Protein AF-A0A7Y4R541-F1 (afdb_monomer_lite)

Radius of gyration: 28.51 Å; chains: 1; bounding box: 92×34×83 Å

Foldseek 3Di:
DDDDPPPPPPPPPPPDDKDFQFKFKDKWKDKDWQADDQKKWWKKWWPCPPPPRPTQIDGPPPIDHAFDWFKDKAAVVPRVSHVVVQCVLAVQDQTKIWTKIDGPGDITTDIDTCCVGRVDNRGPHQKRWGIKMKTWHGKHKDWDDDDPDPRTIIIIIITIIMITTMTGGHPDPVNVVVVVVVVVVVVVVVVVVVPPDPPPDPPPDDD

Sequence (207 aa):
MLLWAATTLHSARVFADSMMLASFDTFEGGSAAPESRFQVQVVLRHDFFVPPRDALKLGEGVWWQDGDAGSVDFASSNAPNFDSFAARLIDGVDGFLYPTILASHGGAGGGAPESYFLNAFPDLIGSGIDFIRLIVNDVSIEPWESFPGNGIDGIQWFVDSTYEIWGRPVPEPGTLALVVFGLTGYSFRRKWQHNCPRRGVPSASSC

pLDDT: mean 86.15, std 14.8, range [41.5, 98.75]

Secondary structure (DSSP, 8-state):
---------------PPPEEEEEEEEEEEEEESS----EEEEEEEESTTSSS---EEESTT--EETT--EEEEE-TTT-TTHHHHHHHTTSSS--EEEEEEE-SS-EE---EEHHHHH-SSSS-TTEEEEEEEEEEEEEEEEEEE-STTS--EEEEEEEEEEEEEEEEEPPPHHHHHHHHHHHHHHHHHHHHHHHS---PPP-----

Structure (mmCIF, N/CA/C/O backbone):
data_AF-A0A7Y4R541-F1
#
_entry.id   AF-A0A7Y4R541-F1
#
loop_
_atom_site.group_PDB
_atom_site.id
_atom_site.type_symbol
_atom_site.label_atom_id
_atom_site.label_alt_id
_atom_site.label_comp_id
_atom_site.label_asym_id
_atom_site.label_entity_id
_atom_site.label_seq_id
_atom_site.pdbx_PDB_ins_code
_atom_site.Cartn_x
_atom_site.Cartn_y
_atom_site.Cartn_z
_atom_site.occupancy
_atom_site.B_iso_or_equiv
_atom_site.auth_seq_id
_atom_site.auth_comp_id
_atom_site.auth_asym_id
_atom_site.auth_atom_id
_atom_site.pdbx_PDB_model_num
ATOM 1 N N . MET A 1 1 ? -15.358 -19.809 56.878 1.00 48.22 1 MET A N 1
ATOM 2 C CA . MET A 1 1 ? -15.371 -20.521 55.583 1.00 48.22 1 MET A CA 1
ATOM 3 C C . MET A 1 1 ? -15.608 -19.478 54.495 1.00 48.22 1 MET A C 1
ATOM 5 O O . MET A 1 1 ? -16.736 -19.051 54.303 1.00 48.22 1 MET A O 1
ATOM 9 N N . LEU A 1 2 ? -14.527 -18.946 53.917 1.00 45.62 2 LEU A N 1
ATOM 10 C CA . LEU A 1 2 ? -14.546 -17.873 52.914 1.00 45.62 2 LEU A CA 1
ATOM 11 C C . LEU A 1 2 ? -14.685 -18.506 51.525 1.00 45.62 2 LEU A C 1
ATOM 13 O O . LEU A 1 2 ? -13.766 -19.179 51.066 1.00 45.62 2 LEU A O 1
ATOM 17 N N . LEU A 1 3 ? -15.841 -18.326 50.884 1.00 47.25 3 LEU A N 1
ATOM 18 C CA . LEU A 1 3 ? -16.064 -18.742 49.500 1.00 47.25 3 LEU A CA 1
ATOM 19 C C . LEU A 1 3 ? -15.376 -17.724 48.576 1.00 47.25 3 LEU A C 1
ATOM 21 O O . LEU A 1 3 ? -15.876 -16.616 48.387 1.00 47.25 3 LEU A O 1
ATOM 25 N N . TRP A 1 4 ? -14.222 -18.083 48.018 1.00 49.84 4 TRP A N 1
ATOM 26 C CA . TRP A 1 4 ? -13.623 -17.346 46.907 1.00 49.84 4 TRP A CA 1
ATOM 27 C C . T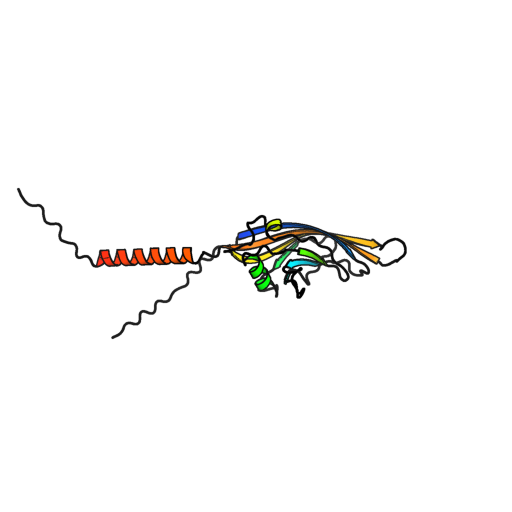RP A 1 4 ? -14.429 -17.652 45.643 1.00 49.84 4 TRP A C 1
ATOM 29 O O . TRP A 1 4 ? -14.300 -18.723 45.054 1.00 49.84 4 TRP A O 1
ATOM 39 N N . ALA A 1 5 ? -15.302 -16.730 45.240 1.00 54.56 5 ALA A N 1
ATOM 40 C CA . ALA A 1 5 ? -15.952 -16.794 43.940 1.00 54.56 5 ALA A CA 1
ATOM 41 C C . ALA A 1 5 ? -14.931 -16.376 42.872 1.00 54.56 5 ALA A C 1
ATOM 43 O O . ALA A 1 5 ? -14.706 -15.191 42.643 1.00 54.56 5 ALA A O 1
ATOM 44 N N . ALA A 1 6 ? -14.286 -17.358 42.243 1.00 52.78 6 ALA A N 1
ATOM 45 C CA . ALA A 1 6 ? -13.487 -17.141 41.047 1.00 52.78 6 ALA A CA 1
ATOM 46 C C . ALA A 1 6 ? -14.432 -16.804 39.884 1.00 52.78 6 ALA A C 1
ATOM 48 O O . ALA A 1 6 ? -14.934 -17.686 39.190 1.00 52.78 6 ALA A O 1
ATOM 49 N N . THR A 1 7 ? -14.726 -15.520 39.691 1.00 55.78 7 THR A N 1
ATOM 50 C CA . THR A 1 7 ? -15.348 -15.029 38.460 1.00 55.78 7 THR A CA 1
ATOM 51 C C . THR A 1 7 ? -14.340 -15.169 37.330 1.00 55.78 7 THR A C 1
ATOM 53 O O . THR A 1 7 ? -13.493 -14.304 37.118 1.00 55.78 7 THR A O 1
ATOM 56 N N . THR A 1 8 ? -14.421 -16.279 36.602 1.00 57.25 8 THR A N 1
ATOM 57 C CA . THR A 1 8 ? -13.807 -16.410 35.285 1.00 57.25 8 THR A CA 1
ATOM 58 C C . THR A 1 8 ? -14.524 -15.448 34.344 1.00 57.25 8 THR A C 1
ATOM 60 O O . THR A 1 8 ? -15.586 -15.750 33.801 1.00 57.25 8 THR A O 1
ATOM 63 N N . LEU A 1 9 ? -13.953 -14.254 34.176 1.00 54.06 9 LEU A N 1
ATOM 64 C CA . LEU A 1 9 ? -14.280 -13.351 33.077 1.00 54.06 9 LEU A CA 1
ATOM 65 C C . LEU A 1 9 ? -13.905 -14.066 31.775 1.00 54.06 9 LEU A C 1
ATOM 67 O O . LEU A 1 9 ? -12.797 -13.931 31.263 1.00 54.06 9 LEU A O 1
ATOM 71 N N . HIS A 1 10 ? -14.827 -14.876 31.260 1.00 52.16 10 HIS A N 1
ATOM 72 C CA . HIS A 1 10 ? -14.777 -15.311 29.877 1.00 52.16 10 HIS A CA 1
ATOM 73 C C . HIS A 1 10 ? -14.960 -14.051 29.044 1.00 52.16 10 HIS A C 1
ATOM 75 O O . HIS A 1 10 ? -16.064 -13.522 28.929 1.00 52.16 10 HIS A O 1
ATOM 81 N N . SER A 1 11 ? -13.845 -13.531 28.535 1.00 54.44 11 SER A N 1
ATOM 82 C CA . SER A 1 11 ? -13.850 -12.479 27.533 1.00 54.44 11 SER A CA 1
ATOM 83 C C . SER A 1 11 ? -14.582 -13.052 26.323 1.00 54.44 11 SER A C 1
ATOM 85 O O . SER A 1 11 ? -14.021 -13.840 25.561 1.00 54.44 11 SER A O 1
ATOM 87 N N . ALA A 1 12 ? -15.876 -12.754 26.209 1.00 53.50 12 ALA A N 1
ATOM 88 C CA . ALA A 1 12 ? -16.645 -13.055 25.020 1.00 53.50 12 ALA A CA 1
ATOM 89 C C . ALA A 1 12 ? -16.062 -12.177 23.914 1.00 53.50 12 ALA A C 1
ATOM 91 O O . ALA A 1 12 ? -16.457 -11.026 23.745 1.00 53.50 12 ALA A O 1
ATOM 92 N N . ARG A 1 13 ? -15.058 -12.702 23.205 1.00 55.38 13 ARG A N 1
ATOM 93 C CA . ARG A 1 13 ? -14.635 -12.144 21.928 1.00 55.38 13 ARG A CA 1
ATOM 94 C C . ARG A 1 13 ? -15.815 -12.344 20.993 1.00 55.38 13 ARG A C 1
ATOM 96 O O . ARG A 1 13 ? -15.988 -13.415 20.421 1.00 55.38 13 ARG A O 1
ATOM 103 N N . VAL A 1 14 ? -16.677 -11.338 20.914 1.00 58.78 14 VAL A N 1
ATOM 104 C CA . VAL A 1 14 ? -17.597 -11.203 19.792 1.00 58.78 14 VAL A CA 1
ATOM 105 C C . VAL A 1 14 ? -16.684 -10.952 18.601 1.00 58.78 14 VAL A C 1
ATOM 107 O O . VAL A 1 14 ? -16.183 -9.847 18.415 1.00 58.78 14 VAL A O 1
ATOM 110 N N . PHE A 1 15 ? -16.347 -12.020 17.885 1.00 64.00 15 PHE A N 1
ATOM 111 C CA . PHE A 1 15 ? -15.646 -11.910 16.620 1.00 64.00 15 PHE A CA 1
ATOM 112 C C . PHE A 1 15 ? -16.651 -11.295 15.649 1.00 64.00 15 PHE A C 1
ATOM 114 O O . PHE A 1 15 ? -17.525 -11.989 15.143 1.00 64.00 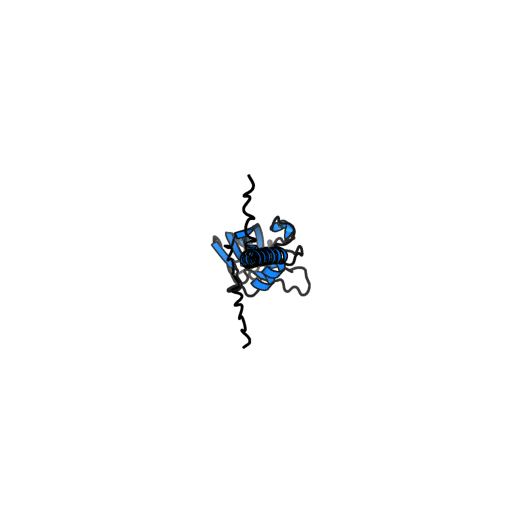15 PHE A O 1
ATOM 121 N N . ALA A 1 16 ? -16.590 -9.975 15.475 1.00 76.31 16 ALA A N 1
ATOM 122 C CA . ALA A 1 16 ? -17.125 -9.382 14.262 1.00 76.31 16 ALA A CA 1
ATOM 123 C C . ALA A 1 16 ? -16.337 -9.977 13.090 1.00 76.31 16 ALA A C 1
ATOM 125 O O . ALA A 1 16 ? -15.122 -10.162 13.212 1.00 76.31 16 ALA A O 1
ATOM 126 N N . ASP A 1 17 ? -17.017 -10.307 11.998 1.00 89.31 17 ASP A N 1
ATOM 127 C CA . ASP A 1 17 ? -16.334 -10.653 10.756 1.00 89.31 17 ASP A CA 1
ATOM 128 C C . ASP A 1 17 ? -15.598 -9.414 10.230 1.00 89.31 17 ASP A C 1
ATOM 130 O O . ASP A 1 17 ? -16.031 -8.278 10.454 1.00 89.31 17 ASP A O 1
ATOM 134 N N . SER A 1 18 ? -14.460 -9.636 9.574 1.00 94.19 18 SER A N 1
ATOM 135 C CA . SER A 1 18 ? -13.708 -8.556 8.936 1.00 94.19 18 SER A CA 1
ATOM 136 C C . SER A 1 18 ? -14.539 -7.939 7.812 1.00 94.19 18 SER A C 1
ATOM 138 O O . SER A 1 18 ? -15.186 -8.655 7.045 1.00 94.19 18 SER A O 1
ATOM 140 N N . MET A 1 19 ? -14.530 -6.615 7.720 1.00 95.31 19 MET A N 1
ATOM 141 C CA . MET A 1 19 ? -15.207 -5.842 6.686 1.00 95.31 19 MET A CA 1
ATOM 142 C C . MET A 1 19 ? -14.221 -4.877 6.029 1.00 95.31 19 MET A C 1
ATOM 144 O O . MET A 1 19 ? -13.243 -4.459 6.649 1.00 95.31 19 MET A O 1
ATOM 148 N N . MET A 1 20 ? -14.487 -4.507 4.779 1.00 96.12 20 MET A N 1
ATOM 149 C CA . MET A 1 20 ? -13.707 -3.479 4.098 1.00 96.12 20 MET A CA 1
ATOM 150 C C . MET A 1 20 ? -14.011 -2.121 4.734 1.00 96.12 20 MET A C 1
ATOM 152 O O . MET A 1 20 ? -15.164 -1.690 4.767 1.00 96.12 20 MET A O 1
ATOM 156 N N . LEU A 1 21 ? -12.976 -1.478 5.263 1.00 94.94 21 LEU A N 1
ATOM 157 C CA . LEU A 1 21 ? -13.049 -0.183 5.933 1.00 94.94 21 LEU A CA 1
ATOM 158 C C . LEU A 1 21 ? -12.854 0.966 4.943 1.00 94.94 21 LEU A C 1
ATOM 160 O O . LEU A 1 21 ? -13.539 1.980 5.034 1.00 94.94 21 LEU A O 1
ATOM 164 N N . ALA A 1 22 ? -11.934 0.795 3.993 1.00 95.88 22 ALA A N 1
ATOM 165 C CA . ALA A 1 22 ? -11.635 1.770 2.954 1.00 95.88 22 ALA A CA 1
ATOM 166 C C . ALA A 1 22 ? -11.041 1.078 1.723 1.00 95.88 22 ALA A C 1
ATOM 168 O O . ALA A 1 22 ? -10.497 -0.025 1.818 1.00 95.88 22 ALA A O 1
ATOM 169 N N . SER A 1 23 ? -11.126 1.743 0.575 1.00 97.06 23 SER A N 1
ATOM 170 C CA . SER A 1 23 ? -10.444 1.329 -0.646 1.00 97.06 23 SER A CA 1
ATOM 171 C C . SER A 1 23 ? -10.126 2.545 -1.506 1.00 97.06 23 SER A C 1
ATOM 173 O O . SER A 1 23 ? -10.883 3.517 -1.494 1.00 97.06 23 SER A O 1
ATOM 175 N N . PHE A 1 24 ? -9.002 2.491 -2.217 1.00 97.31 24 PHE A N 1
ATOM 176 C CA . PHE A 1 24 ? -8.609 3.520 -3.169 1.00 97.31 24 PHE A CA 1
ATOM 177 C C . PHE A 1 24 ? -7.807 2.942 -4.329 1.00 97.31 24 PHE A C 1
ATOM 179 O O . PHE A 1 24 ? -7.010 2.016 -4.156 1.00 97.31 24 PHE A O 1
ATOM 186 N N . ASP A 1 25 ? -8.008 3.538 -5.499 1.00 97.62 25 ASP A N 1
ATOM 187 C CA . ASP A 1 25 ? -7.311 3.189 -6.730 1.00 97.62 25 ASP A CA 1
ATOM 188 C C . ASP A 1 25 ? -6.090 4.084 -6.935 1.00 97.62 25 ASP A C 1
ATOM 190 O O . ASP A 1 25 ? -6.049 5.247 -6.519 1.00 97.62 25 ASP A O 1
ATOM 194 N N . THR A 1 26 ? -5.087 3.534 -7.604 1.00 97.69 26 THR A N 1
ATOM 195 C CA . THR A 1 26 ? -3.838 4.209 -7.938 1.00 97.69 26 THR A CA 1
ATOM 196 C C . THR A 1 26 ? -3.438 3.843 -9.359 1.00 97.69 26 THR A C 1
ATOM 198 O O . THR A 1 26 ? -3.569 2.697 -9.785 1.00 97.69 26 THR A O 1
ATOM 201 N N . PHE A 1 27 ? -2.937 4.833 -10.090 1.00 97.69 27 PHE A N 1
ATOM 202 C CA . PHE A 1 27 ? -2.332 4.626 -11.395 1.00 97.69 27 PHE A CA 1
ATOM 203 C C . PHE A 1 27 ? -0.989 5.336 -11.406 1.00 97.69 27 PHE A C 1
ATOM 205 O O . PHE A 1 27 ? -0.931 6.564 -11.328 1.00 97.69 27 PHE A O 1
ATOM 212 N N . GLU A 1 28 ? 0.083 4.560 -11.477 1.00 97.88 28 GLU A N 1
ATOM 213 C CA . GLU A 1 28 ? 1.437 5.072 -11.327 1.00 97.88 28 GLU A CA 1
ATOM 214 C C . GLU A 1 28 ? 2.279 4.726 -12.548 1.00 97.88 28 GLU A C 1
ATOM 216 O O . GLU A 1 28 ? 2.365 3.572 -12.970 1.00 97.88 28 GLU A O 1
ATOM 221 N N . GLY A 1 29 ? 2.927 5.746 -13.108 1.00 97.06 29 GLY A N 1
ATOM 222 C CA . GLY A 1 29 ? 3.804 5.616 -14.263 1.00 97.06 29 GLY A CA 1
ATOM 223 C C . GLY A 1 29 ? 5.184 6.190 -13.983 1.00 97.06 29 GLY A C 1
ATOM 224 O O . GLY A 1 29 ? 5.337 7.150 -13.226 1.00 97.06 29 GLY A O 1
ATOM 225 N N . GLY A 1 30 ? 6.209 5.614 -14.598 1.00 95.81 30 GLY A N 1
ATOM 226 C CA . GLY A 1 30 ? 7.577 6.077 -14.410 1.00 95.81 30 GLY A CA 1
ATOM 227 C C . GLY A 1 30 ? 8.562 5.443 -15.375 1.00 95.81 30 GLY A C 1
ATOM 228 O O . GLY A 1 30 ? 8.200 4.654 -16.240 1.00 95.81 30 GLY A O 1
ATOM 229 N N . SER A 1 31 ? 9.826 5.824 -15.232 1.00 94.88 31 SER A N 1
ATOM 230 C CA . SER A 1 31 ? 10.936 5.195 -15.941 1.00 94.88 31 SER A CA 1
ATOM 231 C C . SER A 1 31 ? 12.186 5.176 -15.071 1.00 94.88 31 SER A C 1
ATOM 233 O O . SER A 1 31 ? 12.363 6.011 -14.178 1.00 94.88 31 SER A O 1
ATOM 235 N N . ALA A 1 32 ? 13.056 4.203 -15.319 1.00 93.44 32 ALA A N 1
ATOM 236 C CA . ALA A 1 32 ? 14.352 4.082 -14.669 1.00 93.44 32 ALA A CA 1
ATOM 237 C C . ALA A 1 32 ? 15.384 3.550 -15.660 1.00 93.44 32 ALA A C 1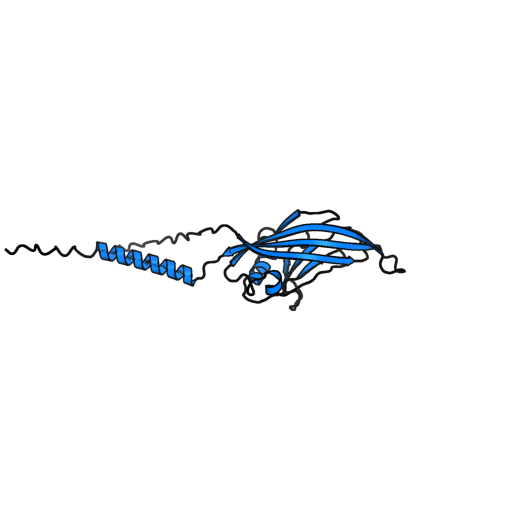
ATOM 239 O O . ALA A 1 32 ? 15.089 2.693 -16.490 1.00 93.44 32 ALA A O 1
ATOM 240 N N . ALA A 1 33 ? 16.606 4.064 -15.547 1.00 90.94 33 ALA A N 1
ATOM 241 C CA . ALA A 1 33 ? 17.764 3.616 -16.304 1.00 90.94 33 ALA A CA 1
ATOM 242 C C . ALA A 1 33 ? 19.037 3.786 -15.443 1.00 90.94 33 ALA A C 1
ATOM 244 O O . ALA A 1 33 ? 19.137 4.782 -14.719 1.00 90.94 33 ALA A O 1
ATOM 245 N N . PRO A 1 34 ? 20.027 2.878 -15.529 1.00 91.88 34 PRO A N 1
ATOM 246 C CA . PRO A 1 34 ? 19.976 1.619 -16.269 1.00 91.88 34 PRO A CA 1
ATOM 247 C C . PRO A 1 34 ? 19.017 0.620 -15.626 1.00 91.88 34 PRO A C 1
ATOM 249 O O . PRO A 1 34 ? 18.938 0.545 -14.406 1.00 91.88 34 PRO A O 1
ATOM 252 N N . GLU A 1 35 ? 18.338 -0.191 -16.428 1.00 89.88 35 GLU A N 1
ATOM 253 C CA . GLU A 1 35 ? 17.579 -1.334 -15.923 1.00 89.88 35 GLU A CA 1
ATOM 254 C C . GLU A 1 35 ? 17.846 -2.577 -16.755 1.00 89.88 35 GLU A C 1
ATOM 256 O O . GLU A 1 35 ? 17.851 -2.548 -17.978 1.00 89.88 35 GLU A O 1
ATOM 261 N N . SER A 1 36 ? 18.090 -3.688 -16.062 1.00 86.31 36 SER A N 1
ATOM 262 C CA . SER A 1 36 ? 18.347 -4.991 -16.695 1.00 86.31 36 SER A CA 1
ATOM 263 C C . SER A 1 36 ? 17.249 -6.010 -16.416 1.00 86.31 36 SER A C 1
ATOM 265 O O . SER A 1 36 ? 17.253 -7.096 -16.992 1.00 86.31 36 SER A O 1
ATOM 267 N N . ARG A 1 37 ? 16.317 -5.682 -15.517 1.00 91.44 37 ARG A N 1
ATOM 268 C CA . ARG A 1 37 ? 15.206 -6.550 -15.141 1.00 91.44 37 ARG A CA 1
ATOM 269 C C . ARG A 1 37 ? 13.900 -5.835 -15.442 1.00 91.44 37 ARG A C 1
ATOM 271 O O . ARG A 1 37 ? 13.682 -4.727 -14.969 1.00 91.44 37 ARG A O 1
ATOM 278 N N . PHE A 1 38 ? 13.035 -6.506 -16.190 1.00 94.62 38 PHE A N 1
ATOM 279 C CA . PHE A 1 38 ? 11.705 -6.026 -16.556 1.00 94.62 38 PHE A CA 1
ATOM 280 C C . PHE A 1 38 ? 10.714 -6.414 -15.460 1.00 94.62 38 PHE A C 1
ATOM 282 O O . PHE A 1 38 ? 9.864 -7.280 -15.641 1.00 94.62 38 PHE A O 1
ATOM 289 N N . GLN A 1 39 ? 10.919 -5.843 -14.275 1.00 97.50 39 GLN A N 1
ATOM 290 C CA . GLN A 1 39 ? 10.072 -6.082 -13.116 1.00 97.50 39 GLN A CA 1
ATOM 291 C C . GLN A 1 39 ? 10.045 -4.859 -12.204 1.00 97.50 39 GLN A C 1
ATOM 293 O O . GLN A 1 39 ? 11.038 -4.137 -12.083 1.00 97.50 39 GLN A O 1
ATOM 298 N N . VAL A 1 40 ? 8.932 -4.681 -11.507 1.00 98.25 40 VAL A N 1
ATOM 299 C CA . VAL A 1 40 ? 8.714 -3.595 -10.552 1.00 98.25 40 VAL A CA 1
ATOM 300 C C . VAL A 1 40 ? 8.131 -4.125 -9.244 1.00 98.25 40 VAL A C 1
ATOM 302 O O . VAL A 1 40 ? 7.637 -5.246 -9.177 1.00 98.25 40 VAL A O 1
ATOM 305 N N . GLN A 1 41 ? 8.200 -3.327 -8.185 1.00 98.44 41 GLN A N 1
ATOM 306 C CA . GLN A 1 41 ? 7.503 -3.574 -6.924 1.00 98.44 41 GLN A CA 1
ATOM 307 C C . GLN A 1 41 ? 6.441 -2.501 -6.728 1.00 98.44 41 GLN A C 1
ATOM 309 O O . GLN A 1 41 ? 6.727 -1.321 -6.925 1.00 98.44 41 GLN A O 1
ATOM 314 N N . VAL A 1 42 ? 5.254 -2.900 -6.281 1.00 98.25 42 VAL A N 1
ATOM 315 C CA . VAL A 1 42 ? 4.169 -1.983 -5.915 1.00 98.25 42 VAL A CA 1
ATOM 316 C C . VAL A 1 42 ? 4.173 -1.839 -4.397 1.00 98.25 42 VAL A C 1
ATOM 318 O O . VAL A 1 42 ? 3.883 -2.792 -3.673 1.00 98.25 42 VAL A O 1
ATOM 321 N N . VAL A 1 43 ? 4.575 -0.669 -3.905 1.00 97.88 43 VAL A N 1
ATOM 322 C CA . VAL A 1 43 ? 4.874 -0.442 -2.488 1.00 97.88 43 VAL A CA 1
ATOM 323 C C . VAL A 1 43 ? 4.017 0.683 -1.933 1.00 97.88 43 VAL A C 1
ATOM 325 O O . VAL A 1 43 ? 4.122 1.822 -2.380 1.00 97.88 43 VAL A O 1
ATOM 328 N N . LEU A 1 44 ? 3.241 0.393 -0.890 1.00 97.81 44 LEU A N 1
ATOM 329 C CA . LEU A 1 44 ? 2.552 1.426 -0.123 1.00 97.81 44 LEU A CA 1
ATOM 330 C C . LEU A 1 44 ? 3.467 1.921 0.993 1.00 97.81 44 LEU A C 1
ATOM 332 O O . LEU A 1 44 ? 4.014 1.115 1.751 1.00 97.81 44 LEU A O 1
ATOM 336 N N . ARG A 1 45 ? 3.639 3.240 1.094 1.00 96.38 45 ARG A N 1
ATOM 337 C CA . ARG A 1 45 ? 4.486 3.869 2.112 1.00 96.38 45 ARG A CA 1
ATOM 338 C C . ARG A 1 45 ? 3.699 4.808 3.015 1.00 96.38 45 ARG A C 1
ATOM 340 O O . ARG A 1 45 ? 2.751 5.443 2.563 1.00 96.38 45 ARG A O 1
ATOM 347 N N . HIS A 1 46 ? 4.163 4.927 4.253 1.00 94.94 46 HIS A N 1
ATOM 348 C CA . HIS A 1 46 ? 3.713 5.897 5.255 1.00 94.94 46 HIS A CA 1
ATOM 349 C C . HIS A 1 46 ? 4.932 6.587 5.890 1.00 94.94 46 HIS A C 1
ATOM 351 O O . HIS A 1 46 ? 6.057 6.107 5.739 1.00 94.94 46 HIS A O 1
ATOM 357 N N . ASP A 1 47 ? 4.740 7.719 6.566 1.00 88.56 47 ASP A N 1
ATOM 358 C CA . ASP A 1 47 ? 5.778 8.489 7.271 1.00 88.56 47 ASP A CA 1
ATOM 359 C C . ASP A 1 47 ? 6.923 8.997 6.359 1.00 88.56 47 ASP A C 1
ATOM 361 O O . ASP A 1 47 ? 7.989 9.400 6.821 1.00 88.56 47 ASP A O 1
ATOM 365 N N . PHE A 1 48 ? 6.708 9.054 5.037 1.00 81.69 48 PHE A N 1
ATOM 366 C CA . PHE A 1 48 ? 7.761 9.349 4.050 1.00 81.69 48 PHE A CA 1
ATOM 367 C C . PHE A 1 48 ? 8.455 10.714 4.238 1.00 81.69 48 PHE A C 1
ATOM 369 O O . PHE A 1 48 ? 9.638 10.864 3.922 1.00 81.69 48 PHE A O 1
ATOM 376 N N . PHE A 1 49 ? 7.742 11.716 4.761 1.00 81.38 49 PHE A N 1
ATOM 377 C CA . PHE A 1 49 ? 8.263 13.076 4.950 1.00 81.38 49 PHE A CA 1
ATOM 378 C C . PHE A 1 49 ? 8.789 13.364 6.362 1.00 81.38 49 PHE A C 1
ATOM 380 O O . PHE A 1 49 ? 9.277 14.469 6.611 1.00 81.38 49 PHE A O 1
ATOM 387 N N . VAL A 1 50 ? 8.727 12.396 7.280 1.00 74.31 50 VAL A N 1
ATOM 388 C CA . VAL A 1 50 ? 9.143 12.572 8.677 1.00 74.31 50 VAL A CA 1
ATOM 389 C C . VAL A 1 50 ? 10.590 12.086 8.845 1.00 74.31 50 VAL A C 1
ATOM 391 O O . VAL A 1 50 ? 10.894 10.959 8.473 1.00 74.31 50 VAL A O 1
ATOM 394 N N . PRO A 1 51 ? 11.533 12.900 9.359 1.00 72.25 51 PRO A N 1
ATOM 395 C CA . PRO A 1 51 ? 12.875 12.425 9.710 1.00 72.25 51 PRO A CA 1
ATOM 396 C C . PRO A 1 51 ? 12.871 11.540 10.979 1.00 72.25 51 PRO A C 1
ATOM 398 O O . PRO A 1 51 ? 12.204 11.911 11.946 1.00 72.25 51 PRO A O 1
ATOM 401 N N . PRO A 1 52 ? 13.681 10.461 11.058 1.00 74.12 52 PRO A N 1
ATOM 402 C CA . PRO A 1 52 ? 14.503 9.884 9.990 1.00 74.12 52 PRO A CA 1
ATOM 403 C C . PRO A 1 52 ? 13.618 9.269 8.900 1.00 74.12 52 PRO A C 1
ATOM 405 O O . PRO A 1 52 ? 12.554 8.752 9.208 1.00 74.12 52 PRO A O 1
ATOM 408 N N . ARG A 1 53 ? 14.057 9.333 7.634 1.00 72.62 53 ARG A N 1
ATOM 409 C CA . ARG A 1 53 ? 13.281 8.914 6.445 1.00 72.62 53 ARG A CA 1
ATOM 410 C C . ARG A 1 53 ? 13.135 7.386 6.318 1.00 72.62 53 ARG A C 1
ATOM 412 O O . ARG A 1 53 ? 13.308 6.834 5.232 1.00 72.62 53 ARG A O 1
ATOM 419 N N . ASP A 1 54 ? 12.830 6.712 7.415 1.00 79.56 54 ASP A N 1
ATOM 420 C CA . ASP A 1 54 ? 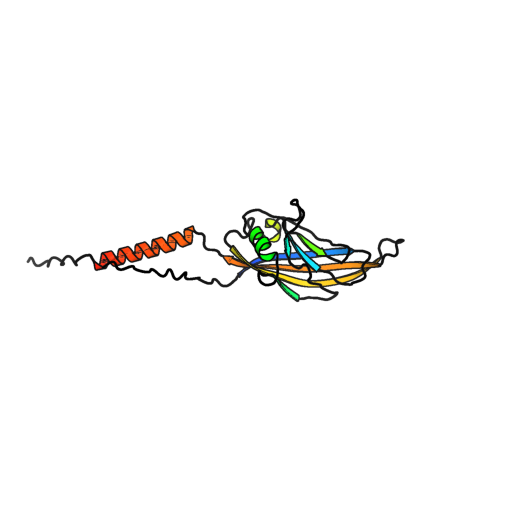12.546 5.285 7.485 1.00 79.56 54 ASP A CA 1
ATOM 421 C C . ASP A 1 54 ? 11.035 5.088 7.368 1.00 79.56 54 ASP A C 1
ATOM 423 O O . ASP A 1 54 ? 10.341 4.766 8.329 1.00 79.56 54 ASP A O 1
ATOM 427 N N . ALA A 1 55 ? 10.525 5.347 6.162 1.00 86.50 55 ALA A N 1
ATOM 428 C CA . ALA A 1 55 ? 9.118 5.156 5.844 1.00 86.50 55 ALA A CA 1
ATOM 429 C C . ALA A 1 55 ? 8.683 3.721 6.177 1.00 86.50 55 ALA A C 1
ATOM 431 O O . ALA A 1 55 ? 9.382 2.763 5.826 1.00 86.50 55 ALA A O 1
ATOM 432 N N . LEU A 1 56 ? 7.506 3.567 6.783 1.00 95.00 56 LEU A N 1
ATOM 433 C CA . LEU A 1 56 ? 6.864 2.261 6.904 1.00 95.00 56 LEU A CA 1
ATOM 434 C C . LEU A 1 56 ? 6.451 1.812 5.502 1.00 95.00 56 LEU A C 1
ATOM 436 O O . LEU A 1 56 ? 5.921 2.612 4.733 1.00 95.00 56 LEU A O 1
ATOM 440 N N . LYS A 1 57 ? 6.710 0.550 5.152 1.00 96.00 57 LYS A N 1
ATOM 441 C CA . LYS A 1 57 ? 6.464 0.028 3.800 1.00 96.00 57 LYS A CA 1
ATOM 442 C C . LYS A 1 57 ? 5.714 -1.293 3.830 1.00 96.00 57 LYS A C 1
ATOM 444 O O . LYS A 1 57 ? 6.050 -2.167 4.631 1.00 96.00 57 LYS A O 1
ATOM 449 N N . LEU A 1 58 ? 4.790 -1.453 2.889 1.00 97.81 58 LEU A N 1
ATOM 450 C CA . LEU A 1 58 ? 4.117 -2.706 2.548 1.00 97.81 58 LEU A CA 1
ATOM 451 C C . LEU A 1 58 ? 4.348 -3.013 1.065 1.00 97.81 58 LEU A C 1
ATOM 453 O O . LEU A 1 58 ? 4.309 -2.100 0.249 1.00 97.81 58 LEU A O 1
ATOM 457 N N . GLY A 1 59 ? 4.596 -4.279 0.720 1.00 97.38 59 GLY A N 1
ATOM 458 C CA . GLY A 1 59 ? 4.840 -4.718 -0.664 1.00 97.38 59 GLY A CA 1
ATOM 459 C C . GLY A 1 59 ? 6.309 -4.774 -1.097 1.00 97.38 59 GLY A C 1
ATOM 460 O O . GLY A 1 59 ? 6.604 -5.289 -2.173 1.00 97.38 59 GLY A O 1
ATOM 461 N N . GLU A 1 60 ? 7.251 -4.317 -0.264 1.00 95.56 60 GLU A N 1
ATOM 462 C CA . GLU A 1 60 ? 8.683 -4.440 -0.573 1.00 95.56 60 GLU A CA 1
ATOM 463 C C . GLU A 1 60 ? 9.097 -5.922 -0.653 1.00 95.56 60 GLU A C 1
ATOM 465 O O . GLU A 1 60 ? 8.786 -6.725 0.228 1.00 95.56 60 GLU A O 1
ATOM 470 N N . GLY A 1 61 ? 9.791 -6.285 -1.731 1.00 95.81 61 GLY A N 1
ATOM 471 C CA . GLY A 1 61 ? 10.210 -7.653 -2.042 1.00 95.81 61 GLY A CA 1
ATOM 472 C C . GLY A 1 61 ? 9.230 -8.456 -2.904 1.00 95.81 61 GLY A C 1
ATOM 473 O O . GLY A 1 61 ? 9.600 -9.543 -3.351 1.00 95.81 61 GLY A O 1
ATOM 474 N N . VAL A 1 62 ? 8.029 -7.936 -3.184 1.00 97.69 62 VAL A N 1
ATOM 475 C CA . VAL A 1 62 ? 7.074 -8.544 -4.124 1.00 97.69 62 VAL A CA 1
ATOM 476 C C . VAL A 1 62 ? 7.287 -7.943 -5.510 1.00 97.69 62 VAL A C 1
ATOM 478 O O . VAL A 1 62 ? 7.112 -6.742 -5.702 1.00 97.69 62 VAL A O 1
ATOM 481 N N . TRP A 1 63 ? 7.681 -8.781 -6.465 1.00 98.00 63 TRP A N 1
ATOM 482 C CA . TRP A 1 63 ? 8.007 -8.363 -7.827 1.00 98.00 63 TRP A CA 1
ATOM 483 C C . TRP A 1 63 ? 6.901 -8.742 -8.805 1.00 98.00 63 TRP A C 1
ATOM 485 O O . TRP A 1 63 ? 6.396 -9.861 -8.749 1.00 98.00 63 TRP A O 1
ATOM 495 N N . TRP A 1 64 ? 6.608 -7.820 -9.713 1.00 98.38 64 TRP A N 1
ATOM 496 C CA . TRP A 1 64 ? 5.619 -7.930 -10.779 1.00 98.38 64 TRP A CA 1
ATOM 497 C C . TRP A 1 64 ? 6.302 -7.699 -12.127 1.00 98.38 64 TRP A C 1
ATOM 499 O O . TRP A 1 64 ? 7.187 -6.845 -12.225 1.00 98.38 64 TRP A O 1
ATOM 509 N N . GLN A 1 65 ? 5.923 -8.470 -13.137 1.00 98.38 65 GLN A N 1
ATOM 510 C CA . GLN A 1 65 ? 6.432 -8.424 -14.507 1.00 98.38 65 GLN A CA 1
ATOM 511 C C . GLN A 1 65 ? 5.378 -7.854 -15.463 1.00 98.38 65 GLN A C 1
ATOM 513 O O . GLN A 1 65 ? 4.233 -7.623 -15.083 1.00 98.38 65 GLN A O 1
ATOM 518 N N . ASP A 1 66 ? 5.786 -7.612 -16.708 1.00 98.06 66 ASP A N 1
ATOM 519 C CA . ASP A 1 66 ? 4.880 -7.181 -17.774 1.00 98.06 66 ASP A CA 1
ATOM 520 C C . ASP A 1 66 ? 3.713 -8.169 -17.954 1.00 98.06 66 ASP A C 1
ATOM 522 O O . ASP A 1 66 ? 3.920 -9.379 -18.071 1.00 98.06 66 ASP A O 1
ATOM 526 N N . GLY A 1 67 ? 2.490 -7.644 -17.967 1.00 98.12 67 GLY A N 1
ATOM 527 C CA . GLY A 1 67 ? 1.243 -8.396 -18.068 1.00 98.12 67 GLY A CA 1
ATOM 528 C C . GLY A 1 67 ? 0.791 -9.103 -16.785 1.00 98.12 67 GLY A C 1
ATOM 529 O O . GLY A 1 67 ? -0.214 -9.819 -16.829 1.00 98.12 67 GLY A O 1
ATOM 530 N N . ASP A 1 68 ? 1.494 -8.944 -15.658 1.00 98.62 68 ASP A N 1
ATOM 531 C CA . ASP A 1 68 ? 1.058 -9.539 -14.394 1.00 98.62 68 ASP A CA 1
ATOM 532 C C . ASP A 1 68 ? -0.184 -8.830 -13.827 1.00 98.62 68 ASP A C 1
ATOM 534 O O . ASP A 1 68 ? -0.321 -7.608 -13.867 1.00 98.62 68 ASP A O 1
ATOM 538 N N . ALA A 1 69 ? -1.058 -9.622 -13.205 1.00 98.62 69 ALA A N 1
ATOM 539 C CA . ALA A 1 69 ? -2.193 -9.165 -12.412 1.00 98.62 69 ALA A CA 1
ATOM 540 C C . ALA A 1 69 ? -2.426 -10.135 -11.246 1.00 98.62 69 ALA A C 1
ATOM 542 O O . ALA A 1 69 ? -2.110 -11.327 -11.331 1.00 98.62 69 ALA A O 1
ATOM 543 N N . GLY A 1 70 ? -2.988 -9.654 -10.139 1.00 98.50 70 GLY A N 1
ATOM 544 C CA . GLY A 1 70 ? -3.249 -10.499 -8.976 1.00 98.50 70 GLY A CA 1
ATOM 545 C C . GLY A 1 70 ? -3.457 -9.717 -7.691 1.00 98.50 70 GLY A C 1
ATOM 546 O O . GLY A 1 70 ? -3.662 -8.511 -7.705 1.00 98.50 70 GLY A O 1
ATOM 547 N N . SER A 1 71 ? -3.402 -10.407 -6.554 1.00 98.56 71 SER A N 1
ATOM 548 C CA . SER A 1 71 ? -3.578 -9.769 -5.250 1.00 98.56 71 SER A CA 1
ATOM 549 C C . SER A 1 71 ? -2.652 -10.339 -4.185 1.00 98.56 71 SER A C 1
ATOM 551 O O . SER A 1 71 ? -2.378 -11.541 -4.176 1.00 98.56 71 SER A O 1
ATOM 553 N N . VAL A 1 72 ? -2.232 -9.490 -3.250 1.00 98.50 72 VAL A N 1
ATOM 554 C CA . VAL A 1 72 ? -1.423 -9.860 -2.084 1.00 98.50 72 VAL A CA 1
ATOM 555 C C . VAL A 1 72 ? -2.031 -9.247 -0.828 1.00 98.50 72 VAL A C 1
ATOM 557 O O . VAL A 1 72 ? -2.259 -8.040 -0.770 1.00 98.50 72 VAL A O 1
ATOM 560 N N . ASP A 1 73 ? -2.246 -10.080 0.188 1.00 98.62 73 ASP A N 1
ATOM 561 C CA . ASP A 1 73 ? -2.747 -9.653 1.495 1.00 98.62 73 ASP A CA 1
ATOM 562 C C . ASP A 1 73 ? -1.563 -9.445 2.444 1.00 98.62 73 ASP A C 1
ATOM 564 O O . ASP A 1 73 ? -0.813 -10.383 2.721 1.00 98.62 73 ASP A O 1
ATOM 568 N N . PHE A 1 74 ? -1.396 -8.230 2.957 1.00 98.44 74 PHE A N 1
ATOM 569 C CA . PHE A 1 74 ? -0.408 -7.886 3.977 1.00 98.44 74 PHE A CA 1
ATOM 570 C C . PHE A 1 74 ? -1.052 -7.938 5.359 1.00 98.44 74 PHE A C 1
ATOM 572 O O . PHE A 1 74 ? -2.037 -7.249 5.610 1.00 98.44 74 PHE A O 1
ATOM 579 N N . ALA A 1 75 ? -0.477 -8.730 6.256 1.00 98.44 75 ALA A N 1
ATOM 580 C CA . ALA A 1 75 ? -0.912 -8.901 7.636 1.00 98.44 75 ALA A CA 1
ATOM 581 C C . ALA A 1 75 ? 0.304 -9.078 8.559 1.00 98.44 75 ALA A C 1
ATOM 583 O O . ALA A 1 75 ? 1.424 -9.318 8.101 1.00 98.44 75 ALA A O 1
ATOM 584 N N . SER A 1 76 ? 0.090 -9.053 9.878 1.00 97.81 76 SER A N 1
ATOM 585 C CA . SER A 1 76 ? 1.158 -9.219 10.883 1.00 97.81 76 SER A CA 1
ATOM 586 C C . SER A 1 76 ? 1.975 -10.505 10.698 1.00 97.81 76 SER A C 1
ATOM 588 O O . SER A 1 76 ? 3.128 -10.590 11.112 1.00 97.81 76 SER A O 1
ATOM 590 N N . SER A 1 77 ? 1.379 -11.534 10.088 1.00 97.69 77 SER A N 1
ATOM 591 C CA . SER A 1 77 ? 2.010 -12.835 9.862 1.00 97.69 77 SER A CA 1
ATOM 592 C C . SER A 1 77 ? 2.994 -12.865 8.690 1.00 97.69 77 SER A C 1
ATOM 594 O O . SER A 1 77 ? 3.825 -13.772 8.647 1.00 97.69 77 SER A O 1
ATOM 596 N N . ASN A 1 78 ? 2.908 -11.930 7.739 1.00 97.38 78 ASN A N 1
ATOM 597 C CA . ASN A 1 78 ? 3.698 -11.971 6.503 1.00 97.38 78 ASN A CA 1
ATOM 598 C C . ASN A 1 78 ? 4.344 -10.634 6.103 1.00 97.38 78 ASN A C 1
ATOM 600 O O . ASN A 1 78 ? 5.197 -10.627 5.218 1.00 97.38 78 ASN A O 1
ATOM 604 N N . ALA A 1 79 ? 3.998 -9.527 6.762 1.00 97.25 79 ALA A N 1
ATOM 605 C CA . ALA A 1 79 ? 4.551 -8.206 6.501 1.00 97.25 79 ALA A CA 1
ATOM 606 C C . ALA A 1 79 ? 5.163 -7.627 7.796 1.00 97.25 79 ALA A C 1
ATOM 608 O O . ALA A 1 79 ? 4.426 -7.192 8.679 1.00 97.25 79 ALA A O 1
ATOM 609 N N . PRO A 1 80 ? 6.507 -7.585 7.933 1.00 95.12 80 PRO A N 1
ATOM 610 C CA . PRO A 1 80 ? 7.183 -7.204 9.182 1.00 95.12 80 PRO A CA 1
ATOM 611 C C . PRO A 1 80 ? 6.810 -5.825 9.743 1.00 95.12 80 PRO A C 1
ATOM 613 O O . PRO A 1 80 ? 6.821 -5.636 10.953 1.00 95.12 80 PRO A O 1
ATOM 616 N N . ASN A 1 81 ? 6.471 -4.871 8.872 1.00 95.62 81 ASN A N 1
ATOM 617 C CA . ASN A 1 81 ? 6.097 -3.509 9.264 1.00 95.62 81 ASN A CA 1
ATOM 618 C C . ASN A 1 81 ? 4.581 -3.317 9.402 1.00 95.62 81 ASN A C 1
ATOM 620 O O . ASN A 1 81 ? 4.139 -2.197 9.648 1.00 95.62 81 ASN A O 1
ATOM 624 N N . PHE A 1 82 ? 3.782 -4.374 9.216 1.00 97.56 82 PHE A N 1
ATOM 625 C CA . PHE A 1 82 ? 2.329 -4.260 9.148 1.00 97.56 82 PHE A CA 1
ATOM 626 C C . PHE A 1 82 ? 1.727 -3.685 10.422 1.00 97.56 82 PHE A C 1
ATOM 628 O O . PHE A 1 82 ? 0.956 -2.741 10.328 1.00 97.56 82 PHE A O 1
ATOM 635 N N . ASP A 1 83 ? 2.114 -4.177 11.599 1.00 97.94 83 ASP A N 1
ATOM 636 C CA . ASP A 1 83 ? 1.526 -3.708 12.860 1.00 97.94 83 ASP A CA 1
ATOM 637 C C . ASP A 1 83 ? 1.775 -2.212 13.087 1.00 97.94 83 ASP A C 1
ATOM 639 O O . ASP A 1 83 ? 0.880 -1.485 13.512 1.00 97.94 83 ASP A O 1
ATOM 643 N N . SER A 1 84 ? 2.978 -1.728 12.764 1.00 96.69 84 SER A N 1
ATOM 644 C CA . SER A 1 84 ? 3.299 -0.300 12.846 1.00 96.69 84 SER A CA 1
ATOM 645 C C . SER A 1 84 ? 2.554 0.512 11.790 1.00 96.69 84 SER A C 1
ATOM 647 O O . SER A 1 84 ? 2.066 1.592 12.102 1.00 96.69 84 SER A O 1
ATOM 649 N N . PHE A 1 85 ? 2.433 -0.006 10.565 1.00 96.94 85 PHE A N 1
ATOM 650 C CA . PHE A 1 85 ? 1.693 0.650 9.486 1.00 96.94 85 PHE A CA 1
ATOM 651 C C . PHE A 1 85 ? 0.202 0.761 9.829 1.00 96.94 85 PHE A C 1
ATOM 653 O O . PHE A 1 85 ? -0.386 1.832 9.731 1.00 96.94 85 PHE A O 1
ATOM 660 N N . ALA A 1 86 ? -0.400 -0.331 10.295 1.00 96.88 86 ALA A N 1
ATOM 661 C CA . ALA A 1 86 ? -1.787 -0.384 10.730 1.00 96.88 86 ALA A CA 1
ATOM 662 C C . ALA A 1 86 ? -2.049 0.537 11.925 1.00 96.88 86 ALA A C 1
ATOM 664 O O . ALA A 1 86 ? -3.100 1.162 11.977 1.00 96.88 86 ALA A O 1
ATOM 665 N N . ALA A 1 87 ? -1.099 0.647 12.862 1.00 95.81 87 ALA A N 1
ATOM 666 C CA . ALA A 1 87 ? -1.206 1.569 13.988 1.00 95.81 87 ALA A CA 1
ATOM 667 C C . ALA A 1 87 ? -1.238 3.039 13.547 1.00 95.81 87 ALA A C 1
ATOM 669 O O . ALA A 1 87 ? -1.923 3.824 14.193 1.00 95.81 87 ALA A O 1
ATOM 670 N N . ARG A 1 88 ? -0.528 3.402 12.468 1.00 95.00 88 ARG A N 1
ATOM 671 C CA . ARG A 1 88 ? -0.588 4.756 11.897 1.00 95.00 88 ARG A CA 1
ATOM 672 C C . ARG A 1 88 ? -1.950 5.082 11.318 1.00 95.00 88 ARG A C 1
ATOM 674 O O . ARG A 1 88 ? -2.466 6.137 11.622 1.00 95.00 88 ARG A O 1
ATOM 681 N N . LEU A 1 89 ? -2.535 4.132 10.596 1.00 95.50 89 LEU A N 1
ATOM 682 C CA . LEU A 1 89 ? -3.866 4.243 9.996 1.00 95.50 89 LEU A CA 1
ATOM 683 C C . LEU A 1 89 ? -5.032 4.256 11.006 1.00 95.50 89 LEU A C 1
ATOM 685 O O . LEU A 1 89 ? -6.190 4.220 10.577 1.00 95.50 89 LEU A O 1
ATOM 689 N N . ILE A 1 90 ? -4.760 4.228 12.319 1.00 95.06 90 ILE A N 1
ATOM 690 C CA . ILE A 1 90 ? -5.778 4.300 13.382 1.00 95.06 90 ILE A CA 1
ATOM 691 C C . ILE A 1 90 ? -5.394 5.247 14.547 1.00 95.06 90 ILE A C 1
ATOM 693 O O . ILE A 1 90 ? -6.039 5.195 15.603 1.00 95.06 90 ILE A O 1
ATOM 697 N N . ASP A 1 91 ? -4.333 6.063 14.418 1.00 93.44 91 ASP A N 1
ATOM 698 C CA . ASP A 1 91 ? -3.824 6.934 15.498 1.00 93.44 91 ASP A CA 1
ATOM 699 C C . ASP A 1 91 ? -4.499 8.320 15.621 1.00 93.44 91 ASP A C 1
ATOM 701 O O . ASP A 1 91 ? -4.287 9.049 16.597 1.00 93.44 91 ASP A O 1
ATOM 705 N N . GLY A 1 92 ? -5.366 8.651 14.678 1.00 91.94 92 GLY A N 1
ATOM 706 C CA . GLY A 1 92 ? -6.158 9.865 14.562 1.00 91.94 92 GLY A CA 1
ATOM 707 C C . GLY A 1 92 ? -5.453 11.039 13.899 1.00 91.94 92 GLY A C 1
ATOM 708 O O . GLY A 1 92 ? -5.978 12.157 13.933 1.00 91.94 92 GLY A O 1
ATOM 709 N N . VAL A 1 93 ? -4.268 10.822 13.334 1.00 92.81 93 VAL A N 1
ATOM 710 C CA . VAL A 1 93 ? -3.503 11.835 12.610 1.00 92.81 93 VAL A CA 1
ATOM 711 C C . VAL A 1 93 ? -3.715 11.639 11.116 1.00 92.81 93 VAL A C 1
ATOM 713 O O . VAL A 1 93 ? -3.564 10.535 10.631 1.00 92.81 93 VAL A O 1
ATOM 716 N N . ASP A 1 94 ? -4.005 12.715 10.375 1.00 92.81 94 ASP A N 1
ATOM 717 C CA . ASP A 1 94 ? -4.059 12.669 8.904 1.00 92.81 94 ASP A CA 1
ATOM 718 C C . ASP A 1 94 ? -2.638 12.524 8.342 1.00 92.81 94 ASP A C 1
ATOM 720 O O . ASP A 1 94 ? -1.944 13.512 8.060 1.00 92.81 94 ASP A O 1
ATOM 724 N N . GLY A 1 95 ? -2.172 11.279 8.288 1.00 92.38 95 GLY A N 1
ATOM 725 C CA . GLY A 1 95 ? -0.864 10.902 7.789 1.00 92.38 95 GLY A CA 1
ATOM 726 C C . GLY A 1 95 ? -0.752 11.085 6.280 1.00 92.38 95 GLY A C 1
ATOM 727 O O . GLY A 1 95 ? -1.656 11.574 5.607 1.00 92.38 95 GLY A O 1
ATOM 728 N N . PHE A 1 96 ? 0.392 10.693 5.723 1.00 92.88 96 PHE A N 1
ATOM 729 C CA . PHE A 1 96 ? 0.615 10.754 4.281 1.00 92.88 96 PHE A CA 1
ATOM 730 C C . PHE A 1 96 ? 0.856 9.355 3.737 1.00 92.88 96 PHE A C 1
ATOM 732 O O . PHE A 1 96 ? 1.852 8.714 4.086 1.00 92.88 96 PHE A O 1
ATOM 739 N N . LEU A 1 97 ? -0.032 8.910 2.852 1.00 95.69 97 LEU A N 1
ATOM 740 C CA . LEU A 1 97 ? 0.148 7.676 2.102 1.00 95.69 97 LEU A CA 1
ATOM 741 C C . LEU A 1 97 ? 0.857 7.980 0.792 1.00 95.69 97 LEU A C 1
ATOM 743 O O . LEU A 1 97 ? 0.633 9.011 0.158 1.00 95.69 97 LEU A O 1
ATOM 747 N N . TYR A 1 98 ? 1.744 7.079 0.395 1.00 96.38 98 TYR A N 1
ATOM 748 C CA . TYR A 1 98 ? 2.556 7.254 -0.800 1.00 96.38 98 TYR A CA 1
ATOM 749 C C . TYR A 1 98 ? 2.687 5.913 -1.537 1.00 96.38 98 TYR A C 1
ATOM 751 O O . TYR A 1 98 ? 3.663 5.182 -1.313 1.00 96.38 98 TYR A O 1
ATOM 759 N N . PRO A 1 99 ? 1.701 5.537 -2.375 1.00 97.12 99 PRO A N 1
ATOM 760 C CA . PRO A 1 99 ? 1.870 4.439 -3.319 1.00 97.12 99 PRO A CA 1
ATOM 761 C C . PRO A 1 99 ? 3.062 4.744 -4.233 1.00 97.12 99 PRO A C 1
ATOM 763 O O . PRO A 1 99 ? 3.230 5.850 -4.740 1.00 97.12 99 PRO A O 1
ATOM 766 N N . THR A 1 100 ? 3.972 3.785 -4.358 1.00 97.12 100 THR A N 1
ATOM 767 C CA . THR A 1 100 ? 5.203 3.926 -5.138 1.00 97.12 100 THR A CA 1
ATOM 768 C C . THR A 1 100 ? 5.448 2.669 -5.942 1.00 97.12 100 THR A C 1
ATOM 770 O O . THR A 1 100 ? 5.411 1.568 -5.398 1.00 97.12 100 THR A O 1
ATOM 773 N N . ILE A 1 101 ? 5.828 2.841 -7.198 1.00 98.06 101 ILE A N 1
ATOM 774 C CA . ILE A 1 101 ? 6.406 1.788 -8.018 1.00 98.06 101 ILE A CA 1
ATOM 775 C C . ILE A 1 101 ? 7.923 1.881 -7.934 1.00 98.06 101 ILE A C 1
ATOM 777 O O . ILE A 1 101 ? 8.498 2.947 -8.163 1.00 98.06 101 ILE A O 1
ATOM 781 N N . LEU A 1 102 ? 8.575 0.778 -7.576 1.00 97.12 102 LEU A N 1
ATOM 782 C CA . LEU A 1 102 ? 10.030 0.684 -7.474 1.00 97.12 102 LEU A CA 1
ATOM 783 C C . LEU A 1 102 ? 10.578 -0.257 -8.540 1.00 97.12 102 LEU A C 1
ATOM 785 O O . LEU A 1 102 ? 10.219 -1.431 -8.579 1.00 97.12 102 LEU A O 1
ATOM 789 N N . ALA A 1 103 ? 11.496 0.255 -9.349 1.00 96.12 103 ALA A N 1
ATOM 790 C CA . ALA A 1 103 ? 12.410 -0.539 -10.155 1.00 96.12 103 ALA A CA 1
ATOM 791 C C . ALA A 1 103 ? 13.727 -0.747 -9.376 1.00 96.12 103 ALA A C 1
ATOM 793 O O . ALA A 1 103 ? 13.871 -0.307 -8.231 1.00 96.12 103 ALA A O 1
ATOM 794 N N . SER A 1 104 ? 14.707 -1.428 -9.965 1.00 93.94 104 SER A N 1
ATOM 795 C CA . SER A 1 104 ? 15.984 -1.709 -9.290 1.00 93.94 104 SER A CA 1
ATOM 796 C C . SER A 1 104 ? 16.801 -0.437 -9.000 1.00 93.94 104 SER A C 1
ATOM 798 O O . SER A 1 104 ? 17.516 -0.380 -8.002 1.00 93.94 104 SER A O 1
ATOM 800 N N . HIS A 1 105 ? 16.695 0.578 -9.857 1.00 91.50 105 HIS A N 1
ATOM 801 C CA . HIS A 1 105 ? 17.505 1.799 -9.872 1.00 91.50 105 HIS A CA 1
ATOM 802 C C . HIS A 1 105 ? 16.661 3.080 -9.879 1.00 91.50 105 HIS A C 1
ATOM 804 O O . HIS A 1 105 ? 17.203 4.179 -9.999 1.00 91.50 105 HIS A O 1
ATOM 810 N N . GLY A 1 106 ? 15.342 2.971 -9.735 1.00 92.19 106 GLY A N 1
ATOM 811 C CA . GLY A 1 106 ? 14.454 4.124 -9.733 1.00 92.19 106 GLY A CA 1
ATOM 812 C C . GLY A 1 106 ? 13.093 3.820 -9.133 1.00 92.19 106 GLY A C 1
ATOM 813 O O . GLY A 1 106 ? 12.806 2.705 -8.704 1.00 92.19 106 GLY A O 1
ATOM 814 N N . GLY A 1 107 ? 12.250 4.840 -9.088 1.00 93.31 107 GLY A N 1
ATOM 815 C CA . GLY A 1 107 ? 10.877 4.692 -8.651 1.00 93.31 107 GLY A CA 1
ATOM 816 C C . GLY A 1 107 ? 10.078 5.962 -8.876 1.00 93.31 107 GLY A C 1
ATOM 817 O O . GLY A 1 107 ? 10.639 7.055 -8.957 1.00 93.31 107 GLY A O 1
ATOM 818 N N . ALA A 1 108 ? 8.771 5.793 -8.982 1.00 94.75 108 ALA A N 1
ATOM 819 C CA . ALA A 1 108 ? 7.810 6.866 -9.182 1.00 94.75 108 ALA A CA 1
ATOM 820 C C . ALA A 1 108 ? 6.579 6.593 -8.317 1.00 94.75 108 ALA A C 1
ATOM 822 O O . ALA A 1 108 ? 6.276 5.441 -8.020 1.00 94.75 108 ALA A O 1
ATOM 823 N N . GLY A 1 109 ? 5.910 7.644 -7.867 1.00 94.12 109 GLY A N 1
ATOM 824 C CA . GLY A 1 109 ? 4.718 7.521 -7.037 1.00 94.12 109 GLY A CA 1
ATOM 825 C C . GLY A 1 109 ? 4.098 8.880 -6.767 1.00 94.12 109 GLY A C 1
ATOM 826 O O . GLY A 1 109 ? 4.830 9.877 -6.717 1.00 94.12 109 GLY A O 1
ATOM 827 N N . GLY A 1 110 ? 2.788 8.919 -6.559 1.00 93.19 110 GLY A N 1
ATOM 828 C CA . GLY A 1 110 ? 2.042 10.070 -6.076 1.00 93.19 110 GLY A CA 1
ATOM 829 C C . GLY A 1 110 ? 1.487 9.795 -4.686 1.00 93.19 110 GLY A C 1
ATOM 830 O O . GLY A 1 110 ? 0.710 8.871 -4.493 1.00 93.19 110 GLY A O 1
ATOM 831 N N . GLY A 1 111 ? 1.852 10.613 -3.702 1.00 93.44 111 GLY A N 1
ATOM 832 C CA . GLY A 1 111 ? 1.227 10.525 -2.386 1.00 93.44 111 GLY A CA 1
ATOM 833 C C . GLY A 1 111 ? 0.257 11.664 -2.109 1.00 93.44 111 GLY A C 1
ATOM 834 O O . GLY A 1 111 ? 0.305 12.724 -2.736 1.00 93.44 111 GLY A O 1
ATOM 835 N N . ALA A 1 112 ? -0.595 11.436 -1.121 1.00 94.62 112 ALA A N 1
ATOM 836 C CA . ALA A 1 112 ? -1.593 12.367 -0.630 1.00 94.62 112 ALA A CA 1
ATOM 837 C C . ALA A 1 112 ? -1.881 12.074 0.854 1.00 94.62 112 ALA A C 1
ATOM 839 O O . ALA A 1 112 ? -1.516 11.002 1.354 1.00 94.62 112 ALA A O 1
ATOM 840 N N . PRO A 1 113 ? -2.533 13.006 1.570 1.00 94.25 113 PRO A N 1
ATOM 841 C CA . PRO A 1 113 ? -3.022 12.734 2.913 1.00 94.25 113 PRO A CA 1
ATOM 842 C C . PRO A 1 113 ? -3.951 11.514 2.946 1.00 94.25 113 PRO A C 1
ATOM 844 O O . PRO A 1 113 ? -4.638 11.222 1.965 1.00 94.25 113 PRO A O 1
ATOM 847 N N . GLU A 1 114 ? -4.000 10.808 4.069 1.00 94.69 114 GLU A N 1
ATOM 848 C CA . GLU A 1 114 ? -4.901 9.666 4.263 1.00 94.69 114 GLU A CA 1
ATOM 849 C C . GLU A 1 114 ? -6.356 10.039 3.999 1.00 94.69 114 GLU A C 1
ATOM 851 O O . GLU A 1 114 ? -7.062 9.304 3.313 1.00 94.69 114 GLU A O 1
ATOM 856 N N . SER A 1 115 ? -6.788 11.215 4.455 1.00 93.75 115 SER A N 1
ATOM 857 C CA . SER A 1 115 ? -8.135 11.737 4.217 1.00 93.75 115 SER A CA 1
ATOM 858 C C . SER A 1 115 ? -8.494 11.843 2.729 1.00 93.75 115 SER A C 1
ATOM 860 O O . SER A 1 115 ? -9.661 11.688 2.364 1.00 93.75 115 SER A O 1
ATOM 862 N N . TYR A 1 116 ? -7.502 12.059 1.858 1.00 94.62 116 TYR A N 1
ATOM 863 C CA . TYR A 1 116 ? -7.695 12.087 0.410 1.00 94.62 116 TYR A CA 1
ATOM 864 C C . TYR A 1 116 ? -7.915 10.684 -0.161 1.00 94.62 116 TYR A C 1
ATOM 866 O O . TYR A 1 116 ? -8.870 10.473 -0.905 1.00 94.62 116 TYR A O 1
ATOM 874 N N . PHE A 1 117 ? -7.053 9.724 0.184 1.00 93.62 117 PHE A N 1
ATOM 875 C CA . PHE A 1 117 ? -7.152 8.367 -0.356 1.00 93.62 117 PHE A CA 1
ATOM 876 C C . PHE A 1 117 ? -8.315 7.586 0.244 1.00 93.62 117 PHE A C 1
ATOM 878 O O . PHE A 1 117 ? -9.081 6.960 -0.476 1.00 93.62 117 PHE A O 1
ATOM 885 N N . LEU A 1 118 ? -8.479 7.631 1.562 1.00 92.62 118 LEU A N 1
ATOM 886 C CA . LEU A 1 118 ? -9.441 6.786 2.260 1.00 92.62 118 LEU A CA 1
ATOM 887 C C . LEU A 1 118 ? -10.878 7.308 2.150 1.00 92.62 118 LEU A C 1
ATOM 889 O O . LEU A 1 118 ? -11.806 6.593 2.524 1.00 92.62 118 LEU A O 1
ATOM 893 N N . ASN A 1 119 ? -11.067 8.542 1.658 1.00 87.00 119 ASN A N 1
ATOM 894 C CA . ASN A 1 119 ? -12.357 9.239 1.604 1.00 87.00 119 ASN A CA 1
ATOM 895 C C . ASN A 1 119 ? -13.134 9.138 2.937 1.00 87.00 119 ASN A 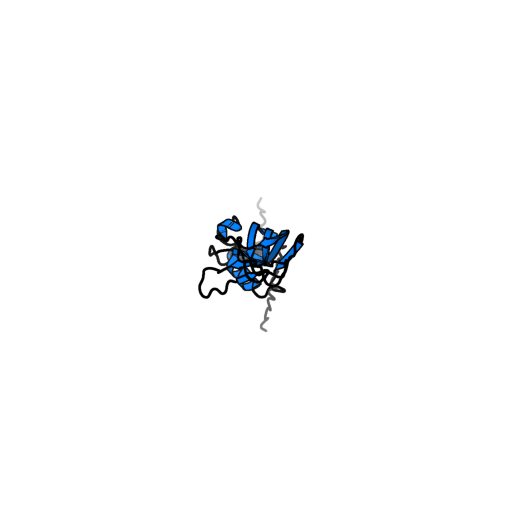C 1
ATOM 897 O O . ASN A 1 119 ? -14.362 9.035 2.978 1.00 87.00 119 ASN A O 1
ATOM 901 N N . ALA A 1 120 ? -12.386 9.132 4.038 1.00 74.88 120 ALA A N 1
ATOM 902 C CA . ALA A 1 120 ? -12.870 9.021 5.401 1.00 74.88 120 ALA A CA 1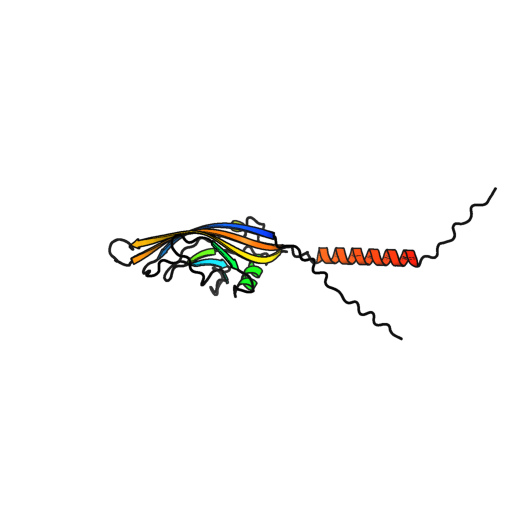
ATOM 903 C C . ALA A 1 120 ? -12.396 10.247 6.191 1.00 74.88 120 ALA A C 1
ATOM 905 O O . ALA A 1 120 ? -11.350 10.827 5.885 1.00 74.88 120 ALA A O 1
ATOM 906 N N . PHE A 1 121 ? -13.172 10.657 7.206 1.00 68.75 121 PHE A N 1
ATOM 907 C CA . PHE A 1 121 ? -12.661 11.590 8.217 1.00 68.75 121 PHE A CA 1
ATOM 908 C C . PHE A 1 121 ? -11.370 11.004 8.774 1.00 68.75 121 PHE A C 1
ATOM 910 O O . PHE A 1 121 ? -11.355 9.792 8.983 1.00 68.75 121 PHE A O 1
ATOM 917 N N . PRO A 1 122 ? -10.318 11.836 8.905 1.00 61.75 122 PRO A N 1
ATOM 918 C CA . PRO A 1 122 ? -8.942 11.381 8.879 1.00 61.75 122 PRO A CA 1
ATOM 919 C C . PRO A 1 122 ? -8.812 10.240 9.856 1.00 61.75 122 PRO A C 1
ATOM 921 O O . PRO A 1 122 ? -9.157 10.406 11.030 1.00 61.75 122 PRO A O 1
ATOM 924 N N . ASP A 1 123 ? -8.342 9.127 9.303 1.00 73.81 123 ASP A N 1
ATOM 925 C CA . ASP A 1 123 ? -7.896 7.971 10.043 1.00 73.81 123 ASP A CA 1
ATOM 926 C C . ASP A 1 123 ? -9.001 6.974 10.468 1.00 73.81 123 ASP A C 1
ATOM 928 O O . ASP A 1 123 ? -10.128 7.330 10.825 1.00 73.81 123 ASP A O 1
ATOM 932 N N . LEU A 1 124 ? -8.708 5.671 10.388 1.00 91.56 124 LEU A N 1
ATOM 933 C CA . LEU A 1 124 ? -9.667 4.585 10.649 1.00 91.56 124 LEU A CA 1
ATOM 934 C C . LEU A 1 124 ? -9.862 4.363 12.162 1.00 91.56 124 LEU A C 1
ATOM 936 O O . LEU A 1 124 ? -9.991 3.225 12.629 1.00 91.56 124 LEU A O 1
ATOM 940 N N . ILE A 1 125 ? -9.890 5.456 12.934 1.00 91.56 125 ILE A N 1
ATOM 941 C CA . ILE A 1 125 ? -9.997 5.478 14.394 1.00 91.56 125 ILE A CA 1
ATOM 942 C C . ILE A 1 125 ? -11.153 4.592 14.852 1.00 91.56 125 ILE A C 1
ATOM 944 O O . ILE A 1 125 ? -12.258 4.608 14.306 1.00 91.56 125 ILE A O 1
ATOM 948 N N . GLY A 1 126 ? -10.904 3.826 15.913 1.00 88.94 126 GLY A N 1
ATOM 949 C CA . GLY A 1 126 ? -11.904 2.913 16.455 1.00 88.94 126 GLY A CA 1
ATOM 950 C C . GLY A 1 126 ? -12.090 1.665 15.597 1.00 88.94 126 GLY A C 1
ATOM 951 O O . GLY A 1 126 ? -13.037 0.920 15.827 1.00 88.94 126 GLY A O 1
ATOM 952 N N . SER A 1 127 ? -11.187 1.398 14.654 1.00 92.62 127 SER A N 1
ATOM 953 C CA . SER A 1 127 ? -11.090 0.129 13.937 1.00 92.62 127 SER A CA 1
ATOM 954 C C . SER A 1 127 ? -9.803 -0.607 14.303 1.00 92.62 127 SER A C 1
ATOM 956 O O . SER A 1 127 ? -8.816 -0.019 14.734 1.00 92.62 127 SER A O 1
ATOM 958 N N . GLY A 1 128 ? -9.822 -1.926 14.160 1.00 94.50 128 GLY A N 1
ATOM 959 C CA . GLY A 1 128 ? -8.642 -2.775 14.164 1.00 94.50 128 GLY A CA 1
ATOM 960 C C . GLY A 1 128 ? -8.450 -3.297 12.753 1.00 94.50 128 GLY A C 1
ATOM 961 O O . GLY A 1 128 ? -9.348 -3.951 12.227 1.00 94.50 128 GLY A O 1
ATOM 962 N N . ILE A 1 129 ? -7.314 -2.987 12.139 1.00 96.88 129 ILE A N 1
ATOM 963 C CA . ILE A 1 129 ? -6.998 -3.438 10.783 1.00 96.88 129 ILE A CA 1
ATOM 964 C C . ILE A 1 129 ? -6.498 -4.881 10.865 1.00 96.88 129 ILE A C 1
ATOM 966 O O . ILE A 1 129 ? -5.571 -5.183 11.614 1.00 96.88 129 ILE A O 1
ATOM 970 N N . ASP A 1 130 ? -7.139 -5.775 10.116 1.00 97.50 130 ASP A N 1
ATOM 971 C CA . ASP A 1 130 ? -6.786 -7.194 10.069 1.00 97.50 130 ASP A CA 1
ATOM 972 C C . ASP A 1 130 ? -5.736 -7.463 8.986 1.00 97.50 130 ASP A C 1
ATOM 974 O O . ASP A 1 130 ? -4.770 -8.187 9.223 1.00 97.50 130 ASP A O 1
ATOM 978 N N . PHE A 1 131 ? -5.929 -6.878 7.801 1.00 98.44 131 PHE A N 1
ATOM 979 C CA . PHE A 1 131 ? -4.992 -6.939 6.683 1.00 98.44 131 PHE A CA 1
ATOM 980 C C . PHE A 1 131 ? -5.229 -5.778 5.710 1.00 98.44 131 PHE A C 1
ATOM 982 O O . PHE A 1 131 ? -6.298 -5.167 5.679 1.00 98.44 131 PHE A O 1
ATOM 989 N N . ILE A 1 132 ? -4.222 -5.488 4.893 1.00 98.50 132 ILE A N 1
ATOM 990 C CA . ILE A 1 132 ? -4.324 -4.575 3.752 1.00 98.50 132 ILE A CA 1
ATOM 991 C C . ILE A 1 132 ? -4.074 -5.405 2.504 1.00 98.50 132 ILE A C 1
ATOM 993 O O . ILE A 1 132 ? -3.034 -6.049 2.392 1.00 98.50 132 ILE A O 1
ATOM 997 N N . ARG A 1 133 ? -5.021 -5.405 1.573 1.00 98.69 133 ARG A N 1
ATOM 998 C CA . ARG A 1 133 ? -4.891 -6.095 0.295 1.00 98.69 133 ARG A CA 1
ATOM 999 C C . ARG A 1 133 ? -4.434 -5.112 -0.768 1.00 98.69 133 ARG A C 1
ATOM 1001 O O . ARG A 1 133 ? -5.040 -4.061 -0.943 1.00 98.69 133 ARG A O 1
ATOM 1008 N N . LEU A 1 134 ? -3.385 -5.479 -1.488 1.00 98.69 134 LEU A N 1
ATOM 1009 C CA . LEU A 1 134 ? -3.045 -4.891 -2.776 1.00 98.69 134 LEU A CA 1
ATOM 1010 C C . LEU A 1 134 ? -3.660 -5.762 -3.868 1.00 98.69 134 LEU A C 1
ATOM 1012 O O . LEU A 1 134 ? -3.434 -6.971 -3.878 1.00 98.69 134 LEU A O 1
ATOM 1016 N N . ILE A 1 135 ? -4.387 -5.149 -4.791 1.00 98.75 135 ILE A N 1
ATOM 1017 C CA . ILE A 1 135 ? -4.876 -5.755 -6.027 1.00 98.75 135 ILE A CA 1
ATOM 1018 C C . ILE A 1 135 ? -4.158 -5.049 -7.172 1.00 98.75 135 ILE A C 1
ATOM 1020 O O . ILE A 1 135 ? -4.326 -3.852 -7.362 1.00 98.75 135 ILE A O 1
ATOM 1024 N N . VAL A 1 136 ? -3.332 -5.773 -7.912 1.00 98.69 136 VAL A N 1
ATOM 1025 C CA . VAL A 1 136 ? -2.697 -5.289 -9.137 1.00 98.69 136 VAL A CA 1
ATOM 1026 C C . VAL A 1 136 ? -3.592 -5.686 -10.301 1.00 98.69 136 VAL A C 1
ATOM 1028 O O . VAL A 1 136 ? -3.789 -6.877 -10.554 1.00 98.69 136 VAL A O 1
ATOM 1031 N N . ASN A 1 137 ? -4.164 -4.681 -10.959 1.00 98.62 137 ASN A N 1
ATOM 1032 C CA . ASN A 1 137 ? -5.111 -4.858 -12.053 1.00 98.62 137 ASN A CA 1
ATOM 1033 C C . ASN A 1 137 ? -4.375 -5.119 -13.370 1.00 98.62 137 ASN A C 1
ATOM 1035 O O . ASN A 1 137 ? -4.766 -6.016 -14.116 1.00 98.62 137 ASN A O 1
ATOM 1039 N N . ASP A 1 138 ? -3.316 -4.349 -13.627 1.00 98.56 138 ASP A N 1
ATOM 1040 C CA . ASP A 1 138 ? -2.480 -4.453 -14.822 1.00 98.56 138 ASP A CA 1
ATOM 1041 C C . ASP A 1 138 ? -1.081 -3.876 -14.564 1.00 98.56 138 ASP A C 1
ATOM 1043 O O . ASP A 1 138 ? -0.919 -2.884 -13.842 1.00 98.56 138 ASP A O 1
ATOM 1047 N N . VAL A 1 139 ? -0.073 -4.489 -15.183 1.00 98.69 139 VAL A N 1
ATOM 1048 C CA . VAL A 1 139 ? 1.313 -4.017 -15.193 1.00 98.69 139 VAL A CA 1
ATOM 1049 C C . VAL A 1 139 ? 1.791 -3.989 -16.633 1.00 98.69 139 VAL A C 1
ATOM 1051 O O . VAL A 1 139 ? 1.908 -5.029 -17.268 1.00 98.69 139 VAL A O 1
ATOM 1054 N N . SER A 1 140 ? 2.134 -2.806 -17.128 1.00 98.44 140 SER A N 1
ATOM 1055 C CA . SER A 1 140 ? 2.772 -2.632 -18.429 1.00 98.44 140 SER A CA 1
ATOM 1056 C C . SER A 1 140 ? 4.212 -2.185 -18.221 1.00 98.44 140 SER A C 1
ATOM 1058 O O . SER A 1 140 ? 4.453 -1.180 -17.549 1.00 98.44 140 SER A O 1
ATOM 1060 N N . ILE A 1 141 ? 5.176 -2.931 -18.765 1.00 98.00 141 ILE A N 1
ATOM 1061 C CA . ILE A 1 141 ? 6.602 -2.592 -18.724 1.00 98.00 141 ILE A CA 1
ATOM 1062 C C . ILE A 1 141 ? 7.171 -2.648 -20.137 1.00 98.00 141 ILE A C 1
ATOM 1064 O O . ILE A 1 141 ? 7.202 -3.695 -20.779 1.00 98.00 141 ILE A O 1
ATOM 1068 N N . GLU A 1 142 ? 7.722 -1.530 -20.590 1.00 96.19 142 GLU A N 1
ATOM 1069 C CA . GLU A 1 142 ? 8.309 -1.406 -21.921 1.00 96.19 142 GLU A CA 1
ATOM 1070 C C . GLU A 1 142 ? 9.777 -0.969 -21.832 1.00 96.19 142 GLU A C 1
ATOM 1072 O O . GLU A 1 142 ? 10.167 -0.296 -20.871 1.00 96.19 142 GLU A O 1
ATOM 1077 N N . PRO A 1 143 ? 10.622 -1.314 -22.821 1.00 94.50 143 PRO A N 1
ATOM 1078 C CA . PRO A 1 143 ? 11.967 -0.761 -22.908 1.00 94.50 143 PRO A CA 1
ATOM 1079 C C . PRO A 1 143 ? 11.931 0.770 -22.969 1.00 94.50 143 PRO A C 1
ATOM 1081 O O . PRO A 1 143 ? 11.136 1.356 -23.702 1.00 94.50 143 PRO A O 1
ATOM 1084 N N . TRP A 1 144 ? 12.828 1.419 -22.230 1.00 91.00 144 TRP A N 1
ATOM 1085 C CA . TRP A 1 144 ? 12.990 2.870 -22.242 1.00 91.00 144 TRP A CA 1
ATOM 1086 C C . TRP A 1 144 ? 14.408 3.240 -22.655 1.00 91.00 144 TRP A C 1
ATOM 1088 O O . TRP A 1 144 ? 15.374 2.882 -21.983 1.00 91.00 144 TRP A O 1
ATOM 1098 N N . GLU A 1 145 ? 14.537 4.006 -23.734 1.00 85.38 145 GLU A N 1
ATOM 1099 C CA . GLU A 1 145 ? 15.807 4.619 -24.106 1.00 85.38 145 GLU A CA 1
ATOM 1100 C C . GLU A 1 145 ? 15.906 5.999 -23.451 1.00 85.38 145 GLU A C 1
ATOM 1102 O O . GLU A 1 145 ? 15.134 6.917 -23.746 1.00 85.38 145 GLU A O 1
ATOM 1107 N N . SER A 1 146 ? 16.877 6.166 -22.550 1.00 76.25 146 SER A N 1
ATOM 1108 C CA . SER A 1 146 ? 17.195 7.493 -22.017 1.00 76.25 146 SER A CA 1
ATOM 1109 C C . SER A 1 146 ? 17.561 8.450 -23.164 1.00 76.25 146 SER A C 1
ATOM 1111 O O . SER A 1 146 ? 18.254 8.046 -24.094 1.00 76.25 146 SER A O 1
ATOM 1113 N N . PHE A 1 147 ? 17.060 9.697 -23.092 1.00 72.94 147 PHE A N 1
ATOM 1114 C CA . PHE A 1 147 ? 17.199 10.802 -24.066 1.00 72.94 147 PHE A CA 1
ATOM 1115 C C . PHE A 1 147 ? 18.357 10.654 -25.083 1.00 72.94 147 PHE A C 1
ATOM 1117 O O . PHE A 1 147 ? 19.482 10.342 -24.682 1.00 72.94 147 PHE A O 1
ATOM 1124 N N . PRO A 1 148 ? 18.134 10.976 -26.377 1.00 62.00 148 PRO A N 1
ATOM 1125 C CA . PRO A 1 148 ? 19.035 10.623 -27.473 1.00 62.00 148 PRO A CA 1
ATOM 1126 C C . PRO A 1 148 ? 20.484 11.040 -27.195 1.00 62.00 148 PRO A C 1
ATOM 1128 O O . PRO A 1 148 ? 20.817 12.225 -27.223 1.00 62.00 148 PRO A O 1
ATOM 1131 N N . GLY A 1 149 ? 21.344 10.049 -26.936 1.00 57.59 149 GLY A N 1
ATOM 1132 C CA . GLY A 1 149 ? 22.792 10.236 -26.812 1.00 57.59 149 GLY A CA 1
ATOM 1133 C C . GLY A 1 149 ? 23.483 9.456 -25.693 1.00 57.59 149 GLY A C 1
ATOM 1134 O O . GLY A 1 149 ? 24.693 9.269 -25.783 1.00 57.59 149 GLY A O 1
ATOM 1135 N N . ASN A 1 150 ? 22.754 8.972 -24.681 1.00 67.19 150 ASN A N 1
ATOM 1136 C CA . ASN A 1 150 ? 23.389 8.286 -23.547 1.00 67.19 150 ASN A CA 1
ATOM 1137 C C . ASN A 1 150 ? 23.398 6.754 -23.662 1.00 67.19 150 ASN A C 1
ATOM 1139 O O . ASN A 1 150 ? 24.221 6.124 -23.003 1.00 67.19 150 ASN A O 1
ATOM 1143 N N . GLY A 1 151 ? 22.535 6.160 -24.500 1.00 67.75 151 GLY A N 1
ATOM 1144 C CA . GLY A 1 151 ? 22.531 4.715 -24.782 1.00 67.75 151 GLY A CA 1
ATOM 1145 C C . GLY A 1 151 ? 22.355 3.835 -23.541 1.00 67.75 151 GLY A C 1
ATOM 1146 O O . GLY A 1 151 ? 22.832 2.705 -23.522 1.00 67.75 151 GLY A O 1
ATOM 1147 N N . ILE A 1 152 ? 21.756 4.381 -22.477 1.00 78.00 152 ILE A N 1
ATOM 1148 C CA . ILE A 1 152 ? 21.483 3.628 -21.257 1.00 78.00 152 ILE A CA 1
ATOM 1149 C C . ILE A 1 152 ? 20.082 3.049 -21.395 1.00 78.00 152 ILE A C 1
ATOM 1151 O O . ILE A 1 152 ? 19.102 3.802 -21.330 1.00 78.00 152 ILE A O 1
ATOM 1155 N N . ASP A 1 153 ? 20.039 1.732 -21.576 1.00 88.44 153 ASP A N 1
ATOM 1156 C CA . ASP A 1 153 ? 18.817 0.939 -21.621 1.00 88.44 153 ASP A CA 1
ATOM 1157 C C . ASP A 1 153 ? 18.156 0.933 -20.244 1.00 88.44 153 ASP A C 1
ATOM 1159 O O . ASP A 1 153 ? 18.793 0.700 -19.209 1.00 88.44 153 ASP A O 1
ATOM 1163 N N . GLY A 1 154 ? 16.867 1.226 -20.238 1.00 93.31 154 GLY A N 1
ATOM 1164 C CA . GLY A 1 154 ? 16.032 1.251 -19.058 1.00 93.31 154 GLY A CA 1
ATOM 1165 C C . GLY A 1 154 ? 14.698 0.567 -19.300 1.00 93.31 154 GLY A C 1
ATOM 1166 O O . GLY A 1 154 ? 14.464 -0.058 -20.337 1.00 93.31 154 GLY A O 1
ATOM 1167 N N . ILE A 1 155 ? 13.799 0.749 -18.343 1.00 95.56 155 ILE A N 1
ATOM 1168 C CA . ILE A 1 155 ? 12.388 0.405 -18.496 1.00 95.56 155 ILE A CA 1
ATOM 1169 C C . ILE A 1 155 ? 11.528 1.630 -18.204 1.00 95.56 155 ILE A C 1
ATOM 1171 O O . ILE A 1 155 ? 11.890 2.479 -17.384 1.00 95.56 155 ILE A O 1
ATOM 1175 N N . GLN A 1 156 ? 10.384 1.703 -18.867 1.00 96.38 156 GLN A N 1
ATOM 1176 C CA . GLN A 1 156 ? 9.246 2.507 -18.451 1.00 96.38 156 GLN A CA 1
ATOM 1177 C C . GLN A 1 156 ? 8.143 1.570 -17.980 1.00 96.38 156 GLN A C 1
ATOM 1179 O O . GLN A 1 156 ? 8.065 0.429 -18.434 1.00 96.38 156 GLN A O 1
ATOM 1184 N N . TRP A 1 157 ? 7.313 2.036 -17.058 1.00 97.94 157 TRP A N 1
ATOM 1185 C CA . TRP A 1 157 ? 6.223 1.242 -16.513 1.00 97.94 157 TRP A CA 1
ATOM 1186 C C . TRP A 1 157 ? 4.957 2.066 -16.337 1.00 97.94 157 TRP A C 1
ATOM 1188 O O . TRP A 1 157 ? 5.018 3.278 -16.111 1.00 97.94 157 TRP A O 1
ATOM 1198 N N . PHE A 1 158 ? 3.831 1.364 -16.359 1.00 98.06 158 PHE A N 1
ATOM 1199 C CA . PHE A 1 158 ? 2.515 1.836 -15.957 1.00 98.06 158 PHE A CA 1
ATOM 1200 C C . PHE A 1 158 ? 1.857 0.735 -15.130 1.00 98.06 158 PHE A C 1
ATOM 1202 O O . PHE A 1 158 ? 1.834 -0.420 -15.550 1.00 98.06 158 PHE A O 1
ATOM 1209 N N . VAL A 1 159 ? 1.366 1.078 -13.943 1.00 98.56 159 VAL A N 1
ATOM 1210 C CA . VAL A 1 159 ? 0.747 0.120 -13.024 1.00 98.56 159 VAL A CA 1
ATOM 1211 C C . VAL A 1 159 ? -0.601 0.656 -12.573 1.00 98.56 159 VAL A C 1
ATOM 1213 O O . VAL A 1 159 ? -0.670 1.742 -11.997 1.00 98.56 159 VAL A O 1
ATOM 1216 N N . ASP A 1 160 ? -1.649 -0.126 -12.820 1.00 98.62 160 ASP A N 1
ATOM 1217 C CA . ASP A 1 160 ? -2.990 0.073 -12.271 1.00 98.62 160 ASP A CA 1
ATOM 1218 C C . ASP A 1 160 ? -3.162 -0.856 -11.065 1.00 98.62 160 ASP A C 1
ATOM 1220 O O . ASP A 1 160 ? -2.982 -2.076 -11.162 1.00 98.62 160 ASP A O 1
ATOM 1224 N N . SER A 1 161 ? -3.476 -0.282 -9.905 1.00 98.62 161 SER A N 1
ATOM 1225 C CA . SER A 1 161 ? -3.683 -1.066 -8.694 1.00 98.62 161 SER A CA 1
ATOM 1226 C C . SER A 1 161 ? -4.659 -0.431 -7.716 1.00 98.62 161 SER A C 1
ATOM 1228 O O . SER A 1 161 ? -4.756 0.790 -7.602 1.00 98.62 161 SER A O 1
ATOM 1230 N N . THR A 1 162 ? -5.323 -1.282 -6.945 1.00 98.56 162 THR A N 1
ATOM 1231 C CA . THR A 1 162 ? -6.271 -0.919 -5.895 1.00 98.56 162 THR A CA 1
ATOM 1232 C C . THR A 1 162 ? -5.742 -1.393 -4.546 1.00 98.56 162 THR A C 1
ATOM 1234 O O . THR A 1 162 ? -5.303 -2.536 -4.398 1.00 98.56 162 THR A O 1
ATOM 1237 N N . TYR A 1 163 ? -5.819 -0.535 -3.534 1.00 98.31 163 TYR A N 1
ATOM 1238 C CA . TYR A 1 163 ? -5.626 -0.929 -2.143 1.00 98.31 163 TYR A CA 1
ATOM 1239 C C . TYR A 1 163 ? -6.984 -1.083 -1.457 1.00 98.31 163 TYR A C 1
ATOM 1241 O O . TYR A 1 163 ? -7.851 -0.219 -1.573 1.00 98.31 163 TYR A O 1
ATOM 1249 N N . GLU A 1 164 ? -7.162 -2.168 -0.708 1.00 98.00 164 GLU A N 1
ATOM 1250 C CA . GLU A 1 164 ? -8.313 -2.385 0.170 1.00 98.00 164 GLU A CA 1
ATOM 1251 C C . GLU A 1 164 ? -7.831 -2.565 1.610 1.00 98.00 164 GLU A C 1
ATOM 1253 O O . GLU A 1 164 ? -6.962 -3.393 1.896 1.00 98.00 164 GLU A O 1
ATOM 1258 N N . ILE A 1 165 ? -8.418 -1.820 2.539 1.00 97.56 165 ILE A N 1
ATOM 1259 C CA . ILE A 1 165 ? -8.108 -1.917 3.964 1.00 97.56 165 ILE A CA 1
ATOM 1260 C C . ILE A 1 165 ? -9.237 -2.680 4.639 1.00 97.56 165 ILE A C 1
ATOM 1262 O O . ILE A 1 165 ? -10.382 -2.228 4.643 1.00 97.56 165 ILE A O 1
ATOM 1266 N N . TRP A 1 166 ? -8.913 -3.832 5.219 1.00 97.88 166 TRP A N 1
ATOM 1267 C CA . TRP A 1 166 ? -9.875 -4.725 5.852 1.00 97.88 166 TRP A CA 1
ATOM 1268 C C . TRP A 1 166 ? -9.650 -4.777 7.355 1.00 97.88 166 TRP A C 1
ATOM 1270 O O . TRP A 1 166 ? -8.519 -4.838 7.841 1.00 97.88 166 TRP A O 1
ATOM 1280 N N . GLY A 1 167 ? -10.735 -4.762 8.115 1.00 96.12 167 GLY A N 1
ATOM 1281 C CA . GLY A 1 167 ? -10.652 -4.756 9.562 1.00 96.12 167 GLY A CA 1
ATOM 1282 C C . GLY A 1 167 ? -11.999 -4.874 10.244 1.00 96.12 167 GLY A C 1
ATOM 1283 O O . GLY A 1 167 ? -13.014 -5.227 9.646 1.00 96.12 167 GLY A O 1
ATOM 1284 N N . ARG A 1 168 ? -12.007 -4.598 11.543 1.00 94.19 168 ARG A N 1
ATOM 1285 C CA . ARG A 1 168 ? -13.179 -4.740 12.405 1.00 94.19 168 ARG A CA 1
ATOM 1286 C C . ARG A 1 168 ? -13.354 -3.499 13.263 1.00 94.19 168 ARG A C 1
ATOM 1288 O O . ARG A 1 168 ? -12.359 -2.978 13.762 1.00 94.19 168 ARG A O 1
ATOM 1295 N N . PRO A 1 169 ? -14.592 -3.057 13.517 1.00 89.38 169 PRO A N 1
ATOM 1296 C CA . PRO A 1 169 ? -14.828 -1.990 14.473 1.00 89.38 169 PRO A CA 1
ATOM 1297 C C . PRO A 1 169 ? -14.403 -2.456 15.871 1.00 89.38 169 PRO A C 1
ATOM 1299 O O . PRO A 1 169 ? -14.824 -3.512 16.354 1.00 89.38 169 PRO A O 1
ATOM 1302 N N . VAL A 1 170 ? -13.569 -1.661 16.529 1.00 86.00 170 VAL A N 1
ATOM 1303 C CA . VAL A 1 170 ? -13.213 -1.805 17.938 1.00 86.00 170 VAL A CA 1
ATOM 1304 C C . VAL A 1 170 ? -14.284 -1.073 18.743 1.00 86.00 170 VAL A C 1
ATOM 1306 O O . VAL A 1 170 ? -14.429 0.142 18.608 1.00 86.00 170 VAL A O 1
ATOM 1309 N N . PRO A 1 171 ? -15.061 -1.774 19.589 1.00 76.44 171 PRO A N 1
ATOM 1310 C CA . PRO A 1 171 ? -16.060 -1.116 20.413 1.00 76.44 171 PRO A CA 1
ATOM 1311 C C . PRO A 1 171 ? -15.387 -0.062 21.285 1.00 76.44 171 PRO A C 1
ATOM 1313 O O . PRO A 1 171 ? -14.440 -0.375 22.012 1.00 76.44 171 PRO A O 1
ATOM 1316 N N . GLU A 1 172 ? -15.901 1.168 21.256 1.00 75.06 172 GLU A N 1
ATOM 1317 C CA . GLU A 1 172 ? -15.412 2.200 22.162 1.00 75.06 172 GLU A CA 1
ATOM 1318 C C . GLU A 1 172 ? -15.470 1.692 23.614 1.00 75.06 172 GLU A C 1
ATOM 1320 O O . GLU A 1 172 ? -16.452 1.035 23.999 1.00 75.06 172 GLU A O 1
ATOM 1325 N N . PRO A 1 173 ? -14.482 2.031 24.465 1.00 72.75 173 PRO A N 1
ATOM 1326 C CA . PRO A 1 173 ? -14.495 1.650 25.876 1.00 72.75 173 PRO A CA 1
ATOM 1327 C C . PRO A 1 173 ? -15.808 2.032 26.580 1.00 72.75 173 PRO A C 1
ATOM 1329 O O . PRO A 1 173 ? -16.281 1.306 27.456 1.00 72.75 173 PRO A O 1
ATOM 1332 N N . GLY A 1 174 ? -16.436 3.139 26.160 1.00 71.25 174 GLY A N 1
ATOM 1333 C CA . GLY A 1 174 ? -17.740 3.584 26.654 1.00 71.25 174 GLY A CA 1
ATOM 1334 C C . GLY A 1 174 ? -18.882 2.617 26.330 1.00 71.25 174 GLY A C 1
ATOM 1335 O O . GLY A 1 174 ? -19.720 2.343 27.189 1.00 71.25 174 GLY A O 1
ATOM 1336 N N . THR A 1 175 ? -18.888 2.025 25.137 1.00 72.56 175 THR A N 1
ATOM 1337 C CA . THR A 1 175 ? -19.908 1.049 24.726 1.00 72.56 175 THR A CA 1
ATOM 1338 C C . THR A 1 175 ? -19.795 -0.232 25.547 1.00 72.56 175 THR A C 1
ATOM 1340 O O . THR A 1 175 ? -20.801 -0.752 26.036 1.00 72.56 175 THR A O 1
ATOM 1343 N N . LEU A 1 176 ? -18.567 -0.697 25.801 1.00 73.25 176 LEU A N 1
ATOM 1344 C CA . LEU A 1 176 ? -18.321 -1.814 26.717 1.00 73.25 176 LEU A CA 1
ATOM 1345 C C . LEU A 1 176 ? -18.784 -1.488 28.140 1.00 73.25 176 LEU A C 1
ATOM 1347 O O . LEU A 1 176 ? -19.449 -2.310 28.774 1.00 73.25 176 LEU A O 1
ATOM 1351 N N . ALA A 1 177 ? -18.497 -0.279 28.629 1.00 73.56 177 ALA A N 1
ATOM 1352 C CA . ALA A 1 177 ? -18.944 0.158 29.946 1.00 73.56 177 ALA A CA 1
ATOM 1353 C C . ALA A 1 177 ? -20.478 0.155 30.058 1.00 73.56 177 ALA A C 1
ATOM 1355 O O . ALA A 1 177 ? -21.014 -0.367 31.034 1.00 73.56 177 ALA A O 1
ATOM 1356 N N . LEU A 1 178 ? -21.200 0.657 29.051 1.00 74.38 178 LEU A N 1
ATOM 1357 C CA . LEU A 1 178 ? -22.667 0.655 29.033 1.00 74.38 178 LEU A CA 1
ATOM 1358 C C . LEU A 1 178 ? -23.255 -0.761 29.054 1.00 74.38 178 LEU A C 1
ATOM 1360 O O . LEU A 1 178 ? -24.204 -1.013 29.799 1.00 74.38 178 LEU A O 1
ATOM 1364 N N . VAL A 1 179 ? -22.674 -1.700 28.302 1.00 78.31 179 VAL A N 1
ATOM 1365 C CA . VAL A 1 179 ? -23.088 -3.112 28.338 1.00 78.31 179 VAL A CA 1
ATOM 1366 C C . VAL A 1 179 ? -22.870 -3.698 29.735 1.00 78.31 179 VAL A C 1
ATOM 1368 O O . VAL A 1 179 ? -23.776 -4.325 30.291 1.00 78.31 179 VAL A O 1
ATOM 1371 N N . VAL A 1 180 ? -21.711 -3.443 30.351 1.00 80.81 180 VAL A N 1
ATOM 1372 C CA . VAL A 1 180 ? -21.409 -3.904 31.715 1.00 80.81 180 VAL A CA 1
ATOM 1373 C C . VAL A 1 180 ? -22.385 -3.304 32.731 1.00 80.81 180 VAL A C 1
ATOM 1375 O O . VAL A 1 180 ? -22.933 -4.040 33.557 1.00 80.81 180 VAL A O 1
ATOM 1378 N N . PHE A 1 181 ? -22.667 -2.001 32.665 1.00 80.19 181 PHE A N 1
ATOM 1379 C CA . PHE A 1 181 ? -23.627 -1.348 33.559 1.00 80.19 181 PHE A CA 1
ATOM 1380 C C . PHE A 1 181 ? -25.052 -1.873 33.361 1.00 80.19 181 PHE A C 1
ATOM 1382 O O . PHE A 1 181 ? -25.737 -2.148 34.349 1.00 80.19 181 PHE A O 1
ATOM 1389 N N . GLY A 1 182 ? -25.483 -2.090 32.116 1.00 81.56 182 GLY A N 1
ATOM 1390 C CA . GLY A 1 182 ? -26.784 -2.678 31.797 1.00 81.56 182 GLY A CA 1
ATOM 1391 C C . GLY A 1 182 ? -26.946 -4.090 32.370 1.00 81.56 182 GLY A C 1
ATOM 1392 O O . GLY A 1 182 ? -27.936 -4.377 33.050 1.00 81.56 182 GLY A O 1
ATOM 1393 N N . LEU A 1 183 ? -25.947 -4.958 32.179 1.00 84.25 183 LEU A N 1
ATOM 1394 C CA . LEU A 1 183 ? -25.950 -6.330 32.705 1.00 84.25 183 LEU A CA 1
ATOM 1395 C C . LEU A 1 183 ? -25.893 -6.370 34.238 1.00 84.25 183 LEU A C 1
ATOM 1397 O O . LEU A 1 183 ? -26.592 -7.167 34.877 1.00 84.25 183 LEU A O 1
ATOM 1401 N N . THR A 1 184 ? -25.100 -5.485 34.842 1.00 84.31 184 THR A N 1
ATOM 1402 C CA . THR A 1 184 ? -24.988 -5.372 36.301 1.00 84.31 184 THR A CA 1
ATOM 1403 C C . THR A 1 184 ? -26.308 -4.880 36.900 1.00 84.31 184 THR A C 1
ATOM 1405 O O . THR A 1 184 ? -26.834 -5.501 37.826 1.00 84.31 184 THR A O 1
ATOM 1408 N N . GLY A 1 185 ? -26.915 -3.839 36.320 1.00 85.38 185 GLY A N 1
ATOM 1409 C CA . GLY A 1 185 ? -28.226 -3.325 36.722 1.00 85.38 185 GLY A CA 1
ATOM 1410 C C . GLY A 1 185 ? -29.343 -4.367 36.593 1.00 85.38 185 GLY A C 1
ATOM 1411 O O . GLY A 1 185 ? -30.152 -4.527 37.512 1.00 85.38 185 GLY A O 1
ATOM 1412 N N . TYR A 1 186 ? -29.351 -5.145 35.505 1.00 84.25 186 TYR A N 1
ATOM 1413 C CA . TYR A 1 186 ? -30.302 -6.245 35.319 1.00 84.25 186 TYR A CA 1
ATOM 1414 C C . TYR A 1 186 ? -30.155 -7.326 36.403 1.00 84.25 186 TYR A C 1
ATOM 1416 O O . TYR A 1 186 ? -31.143 -7.758 37.006 1.00 84.25 186 TYR A O 1
ATOM 1424 N N . SER A 1 187 ? -28.917 -7.715 36.714 1.00 86.06 187 SER A N 1
ATOM 1425 C CA . SER A 1 187 ? -28.615 -8.722 37.738 1.00 86.06 187 SER A CA 1
ATOM 1426 C C . SER A 1 187 ? -29.032 -8.264 39.142 1.00 86.06 187 SER A C 1
ATOM 1428 O O . SER A 1 187 ? -29.641 -9.034 39.894 1.00 86.06 187 SER A O 1
ATOM 1430 N N . PHE A 1 188 ? -28.787 -6.994 39.485 1.00 80.56 188 PHE A N 1
ATOM 1431 C CA . PHE A 1 188 ? -29.240 -6.402 40.748 1.00 80.56 188 PHE A CA 1
ATOM 1432 C C . PHE A 1 188 ? -30.766 -6.364 40.861 1.00 80.56 188 PHE A C 1
ATOM 1434 O O . PHE A 1 188 ? -31.309 -6.745 41.902 1.00 80.56 188 PHE A O 1
ATOM 1441 N N . ARG A 1 189 ? -31.471 -5.978 39.787 1.00 82.50 189 ARG A N 1
ATOM 1442 C CA . ARG A 1 189 ? -32.941 -5.967 39.754 1.00 82.50 189 ARG A CA 1
ATOM 1443 C C . ARG A 1 189 ? -33.519 -7.361 39.997 1.00 82.50 189 ARG A C 1
ATOM 1445 O O . ARG A 1 189 ? -34.450 -7.506 40.790 1.00 82.50 189 ARG A O 1
ATOM 1452 N N . ARG A 1 190 ? -32.946 -8.393 39.371 1.00 79.69 190 ARG A N 1
ATOM 1453 C CA . ARG A 1 190 ? -33.391 -9.784 39.545 1.00 79.69 190 ARG A CA 1
ATOM 1454 C C . ARG A 1 190 ? -33.180 -10.270 40.982 1.00 79.69 190 ARG A C 1
ATOM 1456 O O . ARG A 1 190 ? -34.077 -10.876 41.563 1.00 79.69 190 ARG A O 1
ATOM 1463 N N . LYS A 1 191 ? -32.035 -9.948 41.598 1.00 82.06 191 LYS A N 1
ATOM 1464 C CA . LYS A 1 191 ? -31.755 -10.297 43.003 1.00 82.06 191 LYS A CA 1
ATOM 1465 C C . LYS A 1 191 ? -32.719 -9.606 43.977 1.00 82.06 191 LYS A C 1
ATOM 1467 O O . LYS A 1 191 ? -33.174 -10.236 44.927 1.00 82.06 191 LYS A O 1
ATOM 1472 N N . TRP A 1 192 ? -33.083 -8.351 43.712 1.00 76.25 192 TRP A N 1
ATOM 1473 C CA . TRP A 1 192 ? -34.110 -7.632 44.475 1.00 76.25 192 TRP A CA 1
ATOM 1474 C C . TRP A 1 192 ? -35.487 -8.298 44.374 1.00 76.25 192 TRP A C 1
ATOM 1476 O O . TRP A 1 192 ? -36.139 -8.508 45.392 1.00 76.25 192 TRP A O 1
ATOM 1486 N N . GLN A 1 193 ? -35.906 -8.706 43.173 1.00 76.81 193 GLN A N 1
ATOM 1487 C CA . GLN A 1 193 ? -37.187 -9.398 42.975 1.00 76.81 193 GLN A CA 1
ATOM 1488 C C . GLN A 1 193 ? -37.267 -10.748 43.704 1.00 76.81 193 GLN A C 1
ATOM 1490 O O . GLN A 1 193 ? -38.344 -11.116 44.165 1.00 76.81 193 GLN A O 1
ATOM 1495 N N . HIS A 1 194 ? -36.151 -11.470 43.841 1.00 74.44 194 HIS A N 1
ATOM 1496 C CA . HIS A 1 194 ? -36.117 -12.728 44.593 1.00 74.44 194 HIS A CA 1
ATOM 1497 C C . HIS A 1 194 ? -36.094 -12.538 46.118 1.00 74.44 194 HIS A C 1
ATOM 1499 O O . HIS A 1 194 ? -36.606 -13.395 46.833 1.00 74.44 194 HIS A O 1
ATOM 1505 N N . ASN A 1 195 ? -35.539 -11.430 46.619 1.00 75.56 195 ASN A N 1
ATOM 1506 C CA . ASN A 1 195 ? -35.396 -11.180 48.058 1.00 75.56 195 ASN A CA 1
ATOM 1507 C C . ASN A 1 195 ? -36.498 -10.304 48.663 1.00 75.56 195 ASN A C 1
ATOM 1509 O O . ASN A 1 195 ? -36.558 -10.179 49.885 1.00 75.56 195 ASN A O 1
ATOM 1513 N N . CYS A 1 196 ? -37.374 -9.696 47.861 1.00 63.84 196 CYS A N 1
ATOM 1514 C CA . CYS A 1 196 ? -38.574 -9.070 48.399 1.00 63.84 196 CYS A CA 1
ATOM 1515 C C . CYS A 1 196 ? -39.563 -10.169 48.818 1.00 63.84 196 CYS A C 1
ATOM 1517 O O . CYS A 1 196 ? -40.115 -10.841 47.941 1.00 63.84 196 CYS A O 1
ATOM 1519 N N . PRO A 1 197 ? -39.837 -10.361 50.125 1.00 63.81 197 PRO A N 1
ATOM 1520 C CA . PRO A 1 197 ? -40.933 -11.222 50.538 1.00 63.81 197 PRO A CA 1
ATOM 1521 C C . PRO A 1 197 ? -42.195 -10.690 49.867 1.00 63.81 197 PRO A C 1
ATOM 1523 O O . PRO A 1 197 ? -42.464 -9.487 49.933 1.00 63.81 197 PRO A O 1
ATOM 1526 N N . ARG A 1 198 ? -42.943 -11.567 49.182 1.00 64.50 198 ARG A N 1
ATOM 1527 C CA . ARG A 1 198 ? -44.282 -11.243 48.681 1.00 64.50 198 ARG A CA 1
ATOM 1528 C C . ARG A 1 198 ? -45.054 -10.681 49.869 1.00 64.50 198 ARG A C 1
ATOM 1530 O O . ARG A 1 198 ? -45.478 -11.446 50.731 1.00 64.50 198 ARG A O 1
ATOM 1537 N N . ARG A 1 199 ? -45.186 -9.351 49.955 1.00 62.59 199 ARG A N 1
ATOM 1538 C CA . ARG A 1 199 ? -46.128 -8.734 50.883 1.00 62.59 199 ARG A CA 1
ATOM 1539 C C . ARG A 1 199 ? -47.462 -9.335 50.494 1.00 62.59 199 ARG A C 1
ATOM 1541 O O . ARG A 1 199 ? -47.904 -9.137 49.362 1.00 62.59 199 ARG A O 1
ATOM 1548 N N . GLY A 1 200 ? -47.993 -10.171 51.385 1.00 63.94 200 GLY A N 1
ATOM 1549 C CA . GLY A 1 200 ? -49.278 -10.815 51.198 1.00 63.94 200 GLY A CA 1
ATOM 1550 C C . GLY A 1 200 ? -50.253 -9.748 50.744 1.00 63.94 200 GLY A C 1
ATOM 1551 O O . GLY A 1 200 ? -50.352 -8.696 51.377 1.00 63.94 200 GLY A O 1
ATOM 1552 N N . VAL A 1 201 ? -50.882 -9.988 49.597 1.00 66.81 201 VAL A N 1
ATOM 1553 C CA . VAL A 1 201 ? -52.009 -9.185 49.143 1.00 66.81 201 VAL A CA 1
ATOM 1554 C C . VAL A 1 201 ? -52.975 -9.143 50.327 1.00 66.81 201 VAL A C 1
ATOM 1556 O O . VAL A 1 201 ? -53.388 -10.217 50.776 1.00 66.81 201 VAL A O 1
ATOM 1559 N N . PRO A 1 202 ? -53.279 -7.968 50.905 1.00 62.34 202 PRO A N 1
ATOM 1560 C CA . PRO A 1 202 ? -54.319 -7.902 51.910 1.00 62.34 202 PRO A CA 1
ATOM 1561 C C . PRO A 1 202 ? -55.601 -8.382 51.235 1.00 62.34 202 PRO A C 1
ATOM 1563 O O . PRO A 1 202 ? -56.051 -7.804 50.247 1.00 62.34 202 PRO A O 1
ATOM 1566 N N . SER A 1 203 ? -56.125 -9.501 51.733 1.00 60.34 203 SER A N 1
ATOM 1567 C CA . SER A 1 203 ? -57.452 -10.008 51.411 1.00 60.34 203 SER A CA 1
ATOM 1568 C C . SER A 1 203 ? -58.448 -8.871 51.613 1.00 60.34 203 SER A C 1
ATOM 1570 O O . SER A 1 203 ? -58.775 -8.525 52.748 1.00 60.34 203 SER A O 1
ATOM 1572 N N . ALA A 1 204 ? -58.901 -8.265 50.518 1.00 57.31 204 ALA A N 1
ATOM 1573 C CA . ALA A 1 204 ? -60.034 -7.358 50.526 1.00 57.31 204 ALA A CA 1
ATOM 1574 C C . ALA A 1 204 ? -61.301 -8.201 50.720 1.00 57.31 204 ALA A C 1
ATOM 1576 O O . ALA A 1 204 ? -61.985 -8.556 49.767 1.00 57.31 204 ALA A O 1
ATOM 1577 N N . SER A 1 205 ? -61.572 -8.570 51.970 1.00 52.97 205 SER A N 1
ATOM 1578 C CA . SER A 1 205 ? -62.850 -9.123 52.405 1.00 52.97 205 SER A CA 1
ATOM 1579 C C . SER A 1 205 ? -63.453 -8.161 53.420 1.00 52.97 205 SER A C 1
ATOM 1581 O O . SER A 1 205 ? -63.142 -8.204 54.612 1.00 52.97 205 SER A O 1
ATOM 1583 N N . SER A 1 206 ? -64.280 -7.243 52.932 1.00 48.00 206 SER A N 1
ATOM 1584 C CA . SER A 1 206 ? -65.229 -6.476 53.739 1.00 48.00 206 SER A CA 1
ATOM 1585 C C . SER A 1 206 ? -66.424 -6.118 52.859 1.00 48.00 206 SER A C 1
ATOM 1587 O O . SER A 1 206 ? -66.336 -5.177 52.072 1.00 48.00 206 SER A O 1
ATOM 1589 N N . CYS A 1 207 ? -67.459 -6.958 52.946 1.00 41.50 207 CYS A N 1
ATOM 1590 C CA . CYS A 1 207 ? -68.904 -6.685 52.959 1.00 41.50 207 CYS A CA 1
ATOM 1591 C C . CYS A 1 207 ? -69.639 -8.000 52.682 1.00 41.50 207 CYS A C 1
ATOM 1593 O O . CYS A 1 207 ? -69.400 -8.589 51.604 1.00 41.50 207 CYS A O 1
#